Protein AF-A0A8S8XJZ8-F1 (afdb_monomer_lite)

Structure (mmCIF, N/CA/C/O backbone):
data_AF-A0A8S8XJZ8-F1
#
_entry.id   AF-A0A8S8XJZ8-F1
#
loop_
_atom_site.group_PDB
_atom_site.id
_atom_site.type_symbol
_atom_site.label_atom_id
_atom_site.label_alt_id
_atom_site.label_comp_id
_atom_site.label_asym_id
_atom_site.label_entity_id
_atom_site.label_seq_id
_atom_site.pdbx_PDB_ins_code
_atom_site.Cartn_x
_atom_site.Cartn_y
_atom_site.Cartn_z
_atom_site.occupancy
_atom_site.B_iso_or_equiv
_atom_site.auth_seq_id
_atom_site.auth_comp_id
_atom_site.auth_asym_id
_atom_site.auth_atom_id
_atom_site.pdbx_PDB_model_num
ATOM 1 N N . MET A 1 1 ? -12.470 3.342 22.604 1.00 66.31 1 MET A N 1
ATOM 2 C CA . MET A 1 1 ? -13.448 4.407 22.933 1.00 66.31 1 MET A CA 1
ATOM 3 C C . MET A 1 1 ? -13.857 5.109 21.638 1.00 66.31 1 MET A C 1
ATOM 5 O O . MET A 1 1 ? -13.311 4.757 20.594 1.00 66.31 1 MET A O 1
ATOM 9 N N . LEU A 1 2 ? -14.846 6.002 21.678 1.00 72.25 2 LEU A N 1
ATOM 10 C CA . LEU A 1 2 ? -15.182 6.905 20.575 1.00 72.25 2 LEU A CA 1
ATOM 11 C C . LEU A 1 2 ? -15.160 8.344 21.104 1.00 72.25 2 LEU A C 1
ATOM 13 O O . LEU A 1 2 ? -16.009 8.684 21.930 1.00 72.25 2 LEU A O 1
ATOM 17 N N . ALA A 1 3 ? -14.217 9.164 20.640 1.00 71.44 3 ALA A N 1
ATOM 18 C CA . ALA A 1 3 ? -14.027 10.555 21.065 1.00 71.44 3 ALA A CA 1
ATOM 19 C C . ALA A 1 3 ? -14.056 10.740 22.602 1.00 71.44 3 ALA A C 1
ATOM 21 O O . ALA A 1 3 ? -14.800 11.559 23.140 1.00 71.44 3 ALA A O 1
ATOM 22 N N . GLY A 1 4 ? -13.300 9.914 23.330 1.00 68.00 4 GLY A N 1
ATOM 23 C CA . GLY A 1 4 ? -13.210 9.938 24.796 1.00 68.00 4 GLY A CA 1
ATOM 24 C C . GLY A 1 4 ? -14.398 9.312 25.542 1.00 68.00 4 GLY A C 1
ATOM 25 O O . GLY A 1 4 ? -14.385 9.247 26.772 1.00 68.00 4 GLY A O 1
ATOM 26 N N . GLY A 1 5 ? -15.417 8.819 24.829 1.00 68.19 5 GLY A N 1
ATOM 27 C CA . GLY A 1 5 ? -16.584 8.139 25.394 1.00 68.19 5 GLY A CA 1
ATOM 28 C C . GLY A 1 5 ? -16.554 6.615 25.225 1.00 68.19 5 GLY A C 1
ATOM 29 O O . GLY A 1 5 ? -16.047 6.078 24.238 1.00 68.19 5 GLY A O 1
ATOM 30 N N . GLN A 1 6 ? -17.150 5.877 26.167 1.00 72.62 6 GLN A N 1
ATOM 31 C CA . GLN A 1 6 ? -17.436 4.452 25.958 1.00 72.62 6 GLN A CA 1
ATOM 32 C C . GLN A 1 6 ? -18.566 4.265 24.942 1.00 72.62 6 GLN A C 1
ATOM 34 O O . GLN A 1 6 ? -19.593 4.952 25.017 1.00 72.62 6 GLN A O 1
ATOM 39 N N . PHE A 1 7 ? -18.401 3.270 24.064 1.00 76.81 7 PHE A N 1
ATOM 40 C CA . PHE A 1 7 ? -19.428 2.859 23.115 1.00 76.81 7 PHE A CA 1
ATOM 41 C C . PHE A 1 7 ? -20.749 2.578 23.833 1.00 76.81 7 PHE A C 1
ATOM 43 O O . PHE A 1 7 ? -20.804 1.794 24.780 1.00 76.81 7 PHE A O 1
ATOM 50 N N . SER A 1 8 ? -21.827 3.219 23.388 1.00 66.81 8 SER A N 1
ATOM 51 C CA . SER A 1 8 ? -23.133 3.086 24.027 1.00 66.81 8 SER A CA 1
ATOM 52 C C . SER A 1 8 ? -24.243 3.041 22.993 1.00 66.81 8 SER A C 1
ATOM 54 O O . SER A 1 8 ? -24.526 4.029 22.318 1.00 66.81 8 SER A O 1
ATOM 56 N N . LYS A 1 9 ? -24.923 1.890 22.926 1.00 71.31 9 LYS A N 1
ATOM 57 C CA . LYS A 1 9 ? -26.108 1.721 22.077 1.00 71.31 9 LYS A CA 1
ATOM 58 C C . LYS A 1 9 ? -27.251 2.643 22.514 1.00 71.31 9 LYS A C 1
ATOM 60 O O . LYS A 1 9 ? -27.945 3.181 21.664 1.00 71.31 9 LYS A O 1
ATOM 65 N N . SER A 1 10 ? -27.422 2.857 23.824 1.00 66.81 10 SER A N 1
ATOM 66 C CA . SER A 1 10 ? -28.485 3.712 24.371 1.00 66.81 10 SER A CA 1
ATOM 67 C C . SER A 1 10 ? -28.248 5.201 24.123 1.00 66.81 10 SER A C 1
ATOM 69 O O . SER A 1 10 ? -29.211 5.927 23.910 1.00 66.81 10 SER A O 1
ATOM 71 N N . ARG A 1 11 ? -26.985 5.651 24.102 1.00 61.97 11 ARG A N 1
ATOM 72 C CA . ARG A 1 11 ? -26.612 7.037 23.765 1.00 61.97 11 ARG A CA 1
ATOM 73 C C . ARG A 1 11 ? -26.348 7.255 22.270 1.00 61.97 11 ARG A C 1
ATOM 75 O O . ARG A 1 11 ? -25.832 8.302 21.913 1.00 61.97 11 ARG A O 1
ATOM 82 N N . LYS A 1 12 ? -26.617 6.253 21.417 1.00 67.12 12 LYS A N 1
ATOM 83 C CA . LYS A 1 12 ? -26.233 6.241 19.988 1.00 67.12 12 LYS A CA 1
ATOM 84 C C . LYS A 1 12 ? -24.762 6.643 19.750 1.00 67.12 12 LYS A C 1
ATOM 86 O O . LYS A 1 12 ? -24.408 7.154 18.698 1.00 67.12 12 LYS A O 1
ATOM 91 N N . HIS A 1 13 ? -23.891 6.367 20.720 1.00 70.06 13 HIS A N 1
ATOM 92 C CA . HIS A 1 13 ? -22.487 6.774 20.722 1.00 70.06 13 HIS A CA 1
ATOM 93 C C . HIS A 1 13 ? -21.640 5.601 20.235 1.00 70.06 13 HIS A C 1
ATOM 95 O O . HIS A 1 13 ? -21.022 4.900 21.039 1.00 70.06 13 HIS A O 1
ATOM 101 N N . ALA A 1 14 ? -21.707 5.308 18.935 1.00 75.50 14 ALA A N 1
ATOM 102 C CA . ALA A 1 14 ? -20.926 4.251 18.302 1.00 75.50 14 ALA A CA 1
ATOM 103 C C . ALA A 1 14 ? -20.816 4.421 16.787 1.00 75.50 14 ALA A C 1
ATOM 105 O O . ALA A 1 14 ? -21.729 4.937 16.154 1.00 75.50 14 ALA A O 1
ATOM 106 N N . VAL A 1 15 ? -19.726 3.899 16.218 1.00 81.00 15 VAL A N 1
ATOM 107 C CA . VAL A 1 15 ? -19.601 3.697 14.772 1.00 81.00 15 VAL A CA 1
ATOM 108 C C . VAL A 1 15 ? -20.292 2.379 14.434 1.00 81.00 15 VAL A C 1
ATOM 110 O O . VAL A 1 15 ? -19.847 1.305 14.846 1.00 81.00 15 VAL A O 1
ATOM 113 N N . TRP A 1 16 ? -21.421 2.457 13.735 1.00 82.81 16 TRP A N 1
ATOM 114 C CA . TRP A 1 16 ? -22.210 1.285 13.366 1.00 82.81 16 TRP A CA 1
ATOM 115 C C . TRP A 1 16 ? -21.700 0.691 12.061 1.00 82.81 16 TRP A C 1
ATOM 117 O O . TRP A 1 16 ? -21.776 1.330 11.016 1.00 82.81 16 TRP A O 1
ATOM 127 N N . LEU A 1 17 ? -21.229 -0.557 12.116 1.00 86.19 17 LEU A N 1
ATOM 128 C CA . LEU A 1 17 ? -20.592 -1.203 10.971 1.00 86.19 17 LEU A CA 1
ATOM 129 C C . LEU A 1 17 ? -21.468 -1.230 9.699 1.00 86.19 17 LEU A C 1
ATOM 131 O O . LEU A 1 17 ? -20.941 -0.858 8.661 1.00 86.19 17 LEU A O 1
ATOM 135 N N . PRO A 1 18 ? -22.775 -1.577 9.726 1.00 86.75 18 PRO A N 1
ATOM 136 C CA . PRO A 1 18 ? -23.589 -1.558 8.506 1.00 86.75 18 PRO A CA 1
ATOM 137 C C . PRO A 1 18 ? -23.639 -0.177 7.838 1.00 86.75 18 PRO A C 1
ATOM 139 O O . PRO A 1 18 ? -23.358 -0.067 6.653 1.00 86.75 18 PRO A O 1
ATOM 142 N N . SER A 1 19 ? -23.887 0.881 8.619 1.00 85.50 19 SER A N 1
ATOM 143 C CA . SER A 1 19 ? -23.929 2.259 8.109 1.00 85.50 19 SER A CA 1
ATOM 144 C C . SER A 1 19 ? -22.564 2.735 7.604 1.00 85.50 19 SER A C 1
ATOM 146 O O . SER A 1 19 ? -22.487 3.457 6.615 1.00 85.50 19 SER A O 1
ATOM 148 N N . PHE A 1 20 ? -21.478 2.306 8.251 1.00 89.62 20 PHE A N 1
ATOM 149 C CA . PHE A 1 20 ? -20.128 2.597 7.782 1.00 89.62 20 PHE A CA 1
ATOM 150 C C . PHE A 1 20 ? -19.862 1.948 6.416 1.00 89.62 20 PHE A C 1
ATOM 152 O O . PHE A 1 20 ? -19.367 2.611 5.510 1.00 89.62 20 PHE A O 1
ATOM 159 N N . LEU A 1 21 ? -20.205 0.666 6.255 1.00 90.62 21 LEU A N 1
ATOM 160 C CA . LEU A 1 21 ? -19.943 -0.102 5.031 1.00 90.62 21 LEU A CA 1
ATOM 161 C C . LEU A 1 21 ? -20.821 0.319 3.843 1.00 90.62 21 LEU A C 1
ATOM 163 O O . LEU A 1 21 ? -20.479 0.020 2.704 1.00 90.62 21 LEU A O 1
ATOM 167 N N . GLU A 1 22 ? -21.932 1.017 4.088 1.00 89.12 22 GLU A N 1
ATOM 168 C CA . GLU A 1 22 ? -22.731 1.659 3.035 1.00 89.12 22 GLU A CA 1
ATOM 169 C C . GLU A 1 22 ? -22.042 2.900 2.442 1.00 89.12 22 GLU A C 1
ATOM 171 O O . GLU A 1 22 ? -22.362 3.298 1.323 1.00 89.12 22 GLU A O 1
ATOM 176 N N . ARG A 1 23 ? -21.105 3.512 3.179 1.00 87.50 23 ARG A N 1
ATOM 177 C CA . ARG A 1 23 ? -20.493 4.811 2.845 1.00 87.50 23 ARG A CA 1
ATOM 178 C C . ARG A 1 23 ? -19.012 4.720 2.500 1.00 87.50 23 ARG A C 1
ATOM 180 O O . ARG A 1 23 ? -18.537 5.463 1.648 1.00 87.50 23 ARG A O 1
ATOM 187 N N . PHE A 1 24 ? -18.275 3.826 3.153 1.00 91.25 24 PHE A N 1
ATOM 188 C CA . PHE A 1 24 ? -16.823 3.743 3.040 1.00 91.25 24 PHE A CA 1
ATOM 189 C C . PHE A 1 24 ? -16.362 2.346 2.647 1.00 91.25 24 PHE A C 1
ATOM 191 O O . PHE A 1 24 ? -16.973 1.336 3.002 1.00 91.25 24 PHE A O 1
ATOM 198 N N . ASP A 1 25 ? -15.216 2.293 1.968 1.00 92.88 25 ASP A N 1
ATOM 199 C CA . ASP A 1 25 ? -14.556 1.031 1.652 1.00 92.88 25 ASP A CA 1
ATOM 200 C C . ASP A 1 25 ? -14.203 0.280 2.961 1.00 92.88 25 ASP A C 1
ATOM 202 O O . ASP A 1 25 ? -13.578 0.878 3.850 1.00 92.88 25 ASP A O 1
ATOM 206 N N . PRO A 1 26 ? -14.566 -1.014 3.098 1.00 95.56 26 PRO A N 1
ATOM 207 C CA . PRO A 1 26 ? -14.278 -1.813 4.288 1.00 95.56 26 PRO A CA 1
ATOM 208 C C . PRO A 1 26 ? -12.805 -1.782 4.718 1.00 95.56 26 PRO A C 1
ATOM 210 O O . PRO A 1 26 ? -12.509 -1.800 5.917 1.00 95.56 26 PRO A O 1
ATOM 213 N N . ASP A 1 27 ? -11.876 -1.712 3.764 1.00 97.00 27 ASP A N 1
ATOM 214 C CA . ASP A 1 27 ? -10.443 -1.725 4.045 1.00 97.00 27 ASP A CA 1
ATOM 215 C C . ASP A 1 27 ? -9.967 -0.456 4.746 1.00 97.00 27 ASP A C 1
ATOM 217 O O . ASP A 1 27 ? -9.003 -0.514 5.507 1.00 97.00 27 ASP A O 1
ATOM 221 N N . THR A 1 28 ? -10.664 0.673 4.581 1.00 96.12 28 THR A N 1
ATOM 222 C CA . THR A 1 28 ? -10.329 1.896 5.326 1.00 96.12 28 THR A CA 1
ATOM 223 C C . THR A 1 28 ? -10.522 1.688 6.828 1.00 96.12 28 THR A C 1
ATOM 225 O O . THR A 1 28 ? -9.645 2.022 7.627 1.00 96.12 28 THR A O 1
ATOM 228 N N . LEU A 1 29 ? -11.617 1.038 7.230 1.00 95.12 29 LEU A N 1
ATOM 229 C CA . LEU A 1 29 ? -11.853 0.701 8.631 1.00 95.12 29 LEU A CA 1
ATOM 230 C C . LEU A 1 29 ? -10.886 -0.372 9.122 1.00 95.12 29 LEU A C 1
ATOM 232 O O . LEU A 1 29 ? -10.327 -0.235 10.209 1.00 95.12 29 LEU A O 1
ATOM 236 N N . ARG A 1 30 ? -10.658 -1.426 8.327 1.00 96.31 30 ARG A N 1
ATOM 237 C CA . ARG A 1 30 ? -9.710 -2.491 8.687 1.00 96.31 30 ARG A CA 1
ATOM 238 C C . ARG A 1 30 ? -8.309 -1.936 8.913 1.00 96.31 30 ARG A C 1
ATOM 240 O O . ARG A 1 30 ? -7.687 -2.278 9.920 1.00 96.31 30 ARG A O 1
ATOM 247 N N . TYR A 1 31 ? -7.844 -1.051 8.032 1.00 96.94 31 TYR A N 1
ATOM 248 C CA . TYR A 1 31 ? -6.569 -0.360 8.183 1.00 96.94 31 TYR A CA 1
ATOM 249 C C . TYR A 1 31 ? -6.519 0.429 9.486 1.00 96.94 31 TYR A C 1
ATOM 251 O O . TYR A 1 31 ? -5.630 0.210 10.307 1.00 96.94 31 TYR A O 1
ATOM 259 N N . TYR A 1 32 ? -7.502 1.309 9.697 1.00 95.75 32 TYR A N 1
ATOM 260 C CA . TYR A 1 32 ? -7.526 2.198 10.850 1.00 95.75 32 TYR A CA 1
ATOM 261 C C . TYR A 1 32 ? -7.544 1.431 12.175 1.00 95.75 32 TYR A C 1
ATOM 263 O O . TYR A 1 32 ? -6.774 1.729 13.086 1.00 95.75 32 TYR A O 1
ATOM 271 N N . LEU A 1 33 ? -8.378 0.395 12.274 1.00 94.12 33 LEU A N 1
ATOM 272 C CA . LEU A 1 33 ? -8.451 -0.436 13.474 1.00 94.12 33 LEU A CA 1
ATOM 273 C C . LEU A 1 33 ? -7.175 -1.256 13.691 1.00 94.12 33 LEU A C 1
ATOM 275 O O . LEU A 1 33 ? -6.784 -1.465 14.835 1.00 94.12 33 LEU A O 1
ATOM 279 N N . SER A 1 34 ? -6.506 -1.692 12.622 1.00 95.00 34 SER A N 1
ATOM 280 C CA . SER A 1 34 ? -5.262 -2.466 12.722 1.00 95.00 34 SER A CA 1
ATOM 281 C C . SER A 1 34 ? -4.071 -1.592 13.122 1.00 95.00 34 SER A C 1
ATOM 283 O O . SER A 1 34 ? -3.286 -1.965 13.993 1.00 95.00 34 SER A O 1
ATOM 285 N N . ILE A 1 35 ? -3.946 -0.391 12.547 1.00 93.50 35 ILE A N 1
ATOM 286 C CA . ILE A 1 35 ? -2.850 0.538 12.865 1.00 93.50 35 ILE A CA 1
ATOM 287 C C . ILE A 1 35 ? -3.014 1.177 14.255 1.00 93.50 35 ILE A C 1
ATOM 289 O O . ILE A 1 35 ? -2.027 1.543 14.905 1.00 93.50 35 ILE A O 1
ATOM 293 N N . ASN A 1 36 ? -4.254 1.249 14.746 1.00 91.62 36 ASN A N 1
ATOM 294 C CA . ASN A 1 36 ? -4.621 1.704 16.086 1.00 91.62 36 ASN A CA 1
ATOM 295 C C . ASN A 1 36 ? -5.113 0.557 16.985 1.00 91.62 36 ASN A C 1
ATOM 297 O O . ASN A 1 36 ? -5.914 0.782 17.894 1.00 91.62 36 ASN A O 1
ATOM 301 N N . MET A 1 37 ? -4.634 -0.669 16.760 1.00 89.94 37 MET A N 1
ATOM 302 C CA . MET A 1 37 ? -5.044 -1.820 17.563 1.00 89.94 37 MET A CA 1
ATOM 303 C C . MET A 1 37 ? -4.640 -1.627 19.041 1.00 89.94 37 MET A C 1
ATOM 305 O O . MET A 1 37 ? -3.496 -1.233 19.308 1.00 89.94 37 MET A O 1
ATOM 309 N N . PRO A 1 38 ? -5.543 -1.885 20.009 1.00 87.50 38 PRO A N 1
ATOM 310 C CA . PRO A 1 38 ? -5.264 -1.726 21.436 1.00 87.50 38 PRO A CA 1
ATOM 311 C C . PRO A 1 38 ? -4.439 -2.908 21.978 1.00 87.50 38 PRO A C 1
ATOM 313 O O . PRO A 1 38 ? -4.927 -3.719 22.757 1.00 87.50 38 PRO A O 1
ATOM 316 N N . GLU A 1 39 ? -3.186 -3.041 21.529 1.00 87.75 39 GLU A N 1
ATOM 317 C CA . GLU A 1 39 ? -2.295 -4.146 21.933 1.00 87.75 39 GLU A CA 1
ATOM 318 C C . GLU A 1 39 ? -1.776 -3.982 23.374 1.00 87.75 39 GLU A C 1
ATOM 320 O O . GLU A 1 39 ? -1.699 -4.951 24.124 1.00 87.75 39 GLU A O 1
ATOM 325 N N . ALA A 1 40 ? -1.422 -2.753 23.771 1.00 82.62 40 ALA A N 1
ATOM 326 C CA . ALA A 1 40 ? -0.826 -2.459 25.083 1.00 82.62 40 ALA A CA 1
ATOM 327 C C . ALA A 1 40 ? -1.639 -1.470 25.933 1.00 82.62 40 ALA A C 1
ATOM 329 O O . ALA A 1 40 ? -1.500 -1.440 27.153 1.00 82.62 40 ALA A O 1
ATOM 330 N N . HIS A 1 41 ? -2.450 -0.630 25.294 1.00 82.50 41 HIS A N 1
ATOM 331 C CA . HIS A 1 41 ? -3.284 0.379 25.939 1.00 82.50 41 HIS A CA 1
ATOM 332 C C . HIS A 1 41 ? -4.563 0.582 25.132 1.00 82.50 41 HIS A C 1
ATOM 334 O O . HIS A 1 41 ? -4.596 0.307 23.931 1.00 82.50 41 HIS A O 1
ATOM 340 N N . ASP A 1 42 ? -5.594 1.096 25.796 1.00 84.75 42 ASP A N 1
ATOM 341 C CA . ASP A 1 42 ? -6.864 1.419 25.158 1.00 84.75 42 ASP A CA 1
ATOM 342 C C . ASP A 1 42 ? -6.682 2.484 24.074 1.00 84.75 42 ASP A C 1
ATOM 344 O O . ASP A 1 42 ? -5.995 3.489 24.270 1.00 84.75 42 ASP A O 1
ATOM 348 N N . THR A 1 43 ? -7.340 2.279 22.935 1.00 85.56 43 THR A N 1
ATOM 349 C CA . THR A 1 43 ? -7.328 3.215 21.810 1.00 85.5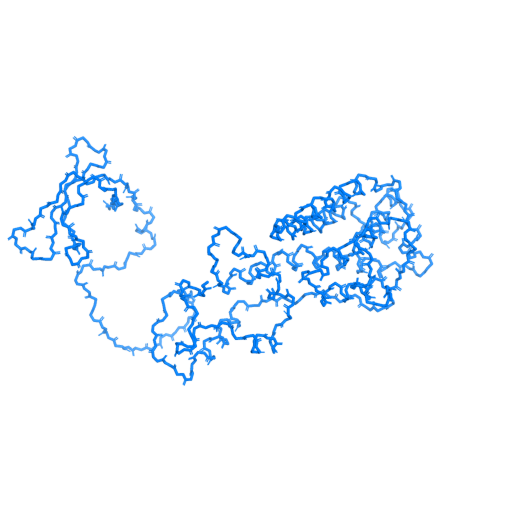6 43 THR A CA 1
ATOM 350 C C . THR A 1 43 ? -8.694 3.874 21.633 1.00 85.56 43 THR A C 1
ATOM 352 O O . THR A 1 43 ? -9.751 3.317 21.968 1.00 85.56 43 THR A O 1
ATOM 355 N N . ASP A 1 44 ? -8.675 5.114 21.152 1.00 84.69 44 ASP A N 1
ATOM 356 C CA . ASP A 1 44 ? -9.863 5.934 20.939 1.00 84.69 44 ASP A CA 1
ATOM 357 C C . ASP A 1 44 ? -10.051 6.213 19.451 1.00 84.69 44 ASP A C 1
ATOM 359 O O . ASP A 1 44 ? -9.172 6.778 18.802 1.00 84.69 44 ASP A O 1
ATOM 363 N N . PHE A 1 45 ? -11.197 5.805 18.911 1.00 89.19 45 PHE A N 1
ATOM 364 C CA . PHE A 1 45 ? -11.567 6.143 17.546 1.00 89.19 45 PHE A CA 1
ATOM 365 C C . PHE A 1 45 ? -11.960 7.617 17.500 1.00 89.19 45 PHE A C 1
ATOM 367 O O . PHE A 1 45 ? -12.798 8.063 18.288 1.00 89.19 45 PHE A O 1
ATOM 374 N N . ASN A 1 46 ? -11.422 8.358 16.536 1.00 88.25 46 ASN A N 1
ATOM 375 C CA . ASN A 1 46 ? -11.901 9.694 16.215 1.00 88.25 46 ASN A CA 1
ATOM 376 C C . ASN A 1 46 ? -11.810 9.953 14.704 1.00 88.25 46 ASN A C 1
ATOM 378 O O . ASN A 1 46 ? -10.865 9.527 14.042 1.00 88.25 46 ASN A O 1
ATOM 382 N N . TRP A 1 47 ? -12.812 10.648 14.160 1.00 91.62 47 TRP A N 1
ATOM 383 C CA . TRP A 1 47 ? -12.923 10.913 12.724 1.00 91.62 47 TRP A CA 1
ATOM 384 C C . TRP A 1 47 ? -11.753 11.717 12.132 1.00 91.62 47 TRP A C 1
ATOM 386 O O . TRP A 1 47 ? -11.307 11.352 11.045 1.00 91.62 47 TRP A O 1
ATOM 396 N N . PRO A 1 48 ? -11.205 12.753 12.803 1.00 92.88 48 PRO A N 1
ATOM 397 C CA . PRO A 1 48 ? -10.036 13.464 12.289 1.00 92.88 48 PRO A CA 1
ATOM 398 C C . PRO A 1 48 ? -8.812 12.558 12.099 1.00 92.88 48 PRO A C 1
ATOM 400 O O . PRO A 1 48 ? -8.209 12.578 11.030 1.00 92.88 48 PRO A O 1
ATOM 403 N N . ASP A 1 49 ? -8.476 11.725 13.091 1.00 93.19 49 ASP A N 1
ATOM 404 C CA . ASP A 1 49 ? -7.372 10.762 12.985 1.00 93.19 49 ASP A CA 1
ATOM 405 C C . ASP A 1 49 ? -7.671 9.684 11.938 1.00 93.19 49 ASP A C 1
ATOM 407 O O . ASP A 1 49 ? -6.788 9.325 11.167 1.00 93.19 49 ASP A O 1
ATOM 411 N N . PHE A 1 50 ? -8.919 9.210 11.841 1.00 94.38 50 PHE A N 1
ATOM 412 C CA . PHE A 1 50 ? -9.330 8.302 10.767 1.00 94.38 50 PHE A CA 1
ATOM 413 C C . PHE A 1 50 ? -9.031 8.893 9.386 1.00 94.38 50 PHE A C 1
ATOM 415 O O . PHE A 1 50 ? -8.298 8.288 8.605 1.00 94.38 50 PHE A O 1
ATOM 422 N N . VAL A 1 51 ? -9.526 10.099 9.101 1.00 94.81 51 VAL A N 1
ATOM 423 C CA . VAL A 1 51 ? -9.308 10.768 7.812 1.00 94.81 51 VAL A CA 1
ATOM 424 C C . VAL A 1 51 ? -7.823 11.008 7.551 1.00 94.81 51 VAL A C 1
ATOM 426 O O . VAL A 1 51 ? -7.355 10.737 6.445 1.00 94.81 51 VAL A O 1
ATOM 429 N N . GLU A 1 52 ? -7.071 11.465 8.555 1.00 94.62 52 GLU A N 1
ATOM 430 C CA . GLU A 1 52 ? -5.630 11.703 8.434 1.00 94.62 52 GLU A CA 1
ATOM 431 C C . GLU A 1 52 ? -4.874 10.415 8.091 1.00 94.62 52 GLU A C 1
ATOM 433 O O . GLU A 1 52 ? -4.090 10.388 7.143 1.00 94.62 52 GLU A O 1
ATOM 438 N N . LYS A 1 53 ? -5.148 9.312 8.795 1.00 94.25 53 LYS A N 1
ATOM 439 C CA . LYS A 1 53 ? -4.494 8.022 8.541 1.00 94.25 53 LYS A CA 1
ATOM 440 C C . LYS A 1 53 ? -4.773 7.495 7.143 1.00 94.25 53 LYS A C 1
ATOM 442 O O . LYS A 1 53 ? -3.843 7.075 6.454 1.00 94.25 53 LYS A O 1
ATOM 447 N N . ILE A 1 54 ? -6.023 7.540 6.695 1.00 96.12 54 ILE A N 1
ATOM 448 C CA . ILE A 1 54 ? -6.377 7.062 5.356 1.00 96.12 54 ILE A CA 1
ATOM 449 C C . ILE A 1 54 ? -5.769 7.965 4.279 1.00 96.12 54 ILE A C 1
ATOM 451 O O . ILE A 1 54 ? -5.111 7.471 3.363 1.00 96.12 54 ILE A O 1
ATOM 455 N N . ASN A 1 55 ? -5.915 9.284 4.399 1.00 94.81 55 ASN A N 1
ATOM 456 C CA . ASN A 1 55 ? -5.437 10.209 3.375 1.00 94.81 55 ASN A CA 1
ATOM 457 C C . ASN A 1 55 ? -3.902 10.263 3.290 1.00 94.81 55 ASN A C 1
ATOM 459 O O . ASN A 1 55 ? -3.354 10.314 2.187 1.00 94.81 55 ASN A O 1
ATOM 463 N N . SER A 1 56 ? -3.199 10.233 4.420 1.00 92.25 56 SER A N 1
ATOM 464 C CA . SER A 1 56 ? -1.740 10.377 4.443 1.00 92.25 56 SER A CA 1
ATOM 465 C C . SER A 1 56 ? -1.011 9.044 4.252 1.00 92.25 56 SER A C 1
ATOM 467 O O . SER A 1 56 ? -0.016 8.990 3.528 1.00 92.25 56 SER A O 1
ATOM 469 N N . GLU A 1 57 ? -1.494 7.948 4.843 1.00 93.69 57 GLU A N 1
ATOM 470 C CA . GLU A 1 57 ? -0.789 6.659 4.792 1.00 93.69 57 GLU A CA 1
ATOM 471 C C . GLU A 1 57 ? -1.291 5.773 3.638 1.00 93.69 57 GLU A C 1
ATOM 473 O O . GLU A 1 57 ? -0.489 5.335 2.808 1.00 93.69 57 GLU A O 1
ATOM 478 N N . LEU A 1 58 ? -2.606 5.547 3.514 1.00 94.06 58 LEU A N 1
ATOM 479 C CA . LEU A 1 58 ? -3.133 4.721 2.419 1.00 94.06 58 LEU A CA 1
ATOM 480 C C . LEU A 1 58 ? -3.099 5.446 1.078 1.00 94.06 58 LEU A C 1
ATOM 482 O O . LEU A 1 58 ? -2.630 4.874 0.102 1.00 94.06 58 LEU A O 1
ATOM 486 N N . ILE A 1 59 ? -3.567 6.690 1.000 1.00 92.19 59 ILE A N 1
ATOM 487 C CA . ILE A 1 59 ? -3.685 7.390 -0.286 1.00 92.19 59 ILE A CA 1
ATOM 488 C C . ILE A 1 59 ? -2.342 7.980 -0.710 1.00 92.19 59 ILE A C 1
ATOM 490 O O . ILE A 1 59 ? -1.829 7.636 -1.776 1.00 92.19 59 ILE A O 1
ATOM 494 N N . ALA A 1 60 ? -1.756 8.860 0.107 1.00 91.00 60 ALA A N 1
ATOM 495 C CA . ALA A 1 60 ? -0.578 9.624 -0.299 1.00 91.00 60 ALA A CA 1
ATOM 496 C C . ALA A 1 60 ? 0.717 8.794 -0.356 1.00 91.00 60 ALA A C 1
ATOM 498 O O . ALA A 1 60 ? 1.606 9.129 -1.143 1.00 91.00 60 ALA A O 1
ATOM 499 N N . ALA A 1 61 ? 0.829 7.708 0.419 1.00 93.00 61 ALA A 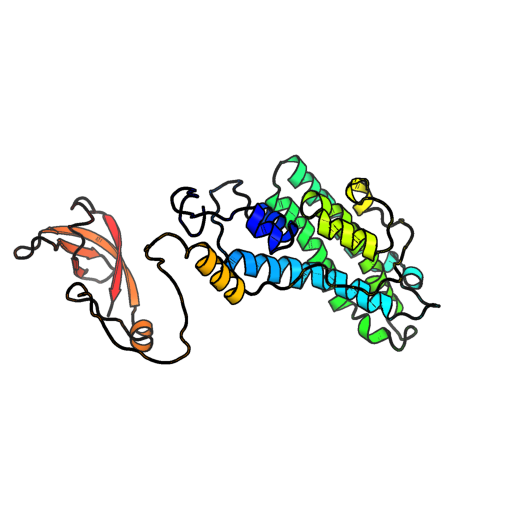N 1
ATOM 500 C CA . ALA A 1 61 ? 1.980 6.809 0.354 1.00 93.00 61 ALA A CA 1
ATOM 501 C C . ALA A 1 61 ? 1.692 5.558 -0.491 1.00 93.00 61 ALA A C 1
ATOM 503 O O . ALA A 1 61 ? 2.251 5.427 -1.584 1.00 93.00 61 ALA A O 1
ATOM 504 N N . TYR A 1 62 ? 0.829 4.652 -0.021 1.00 96.38 62 TYR A N 1
ATOM 505 C CA . TYR A 1 62 ? 0.624 3.353 -0.676 1.00 96.38 62 TYR A CA 1
ATOM 506 C C . TYR A 1 62 ? -0.061 3.457 -2.046 1.00 96.38 62 TYR A C 1
ATOM 508 O O . TYR A 1 62 ? 0.508 3.046 -3.060 1.00 96.38 62 TYR A O 1
ATOM 516 N N . GLY A 1 63 ? -1.243 4.062 -2.095 1.00 96.12 63 GLY A N 1
ATOM 517 C CA . GLY A 1 63 ? -2.033 4.243 -3.306 1.00 96.12 63 GLY A CA 1
ATOM 518 C C . GLY A 1 63 ? -1.297 5.072 -4.354 1.00 96.12 63 GLY A C 1
ATOM 519 O O . GLY A 1 63 ? -1.270 4.692 -5.520 1.00 96.12 63 GLY A O 1
ATOM 520 N N . ASN A 1 64 ? -0.633 6.157 -3.947 1.00 95.06 64 ASN A N 1
ATOM 521 C CA . ASN A 1 64 ? 0.164 6.990 -4.848 1.00 95.06 64 ASN A CA 1
ATOM 522 C C . ASN A 1 64 ? 1.320 6.217 -5.500 1.00 95.06 64 ASN A C 1
ATOM 524 O O . ASN A 1 64 ? 1.545 6.365 -6.700 1.00 95.06 64 ASN A O 1
ATOM 528 N N . PHE A 1 65 ? 2.040 5.381 -4.743 1.00 97.81 65 PHE A N 1
ATOM 529 C CA . PHE A 1 65 ? 3.112 4.558 -5.308 1.00 97.81 65 PHE A CA 1
ATOM 530 C C . PHE A 1 65 ? 2.577 3.625 -6.396 1.00 97.81 65 PHE A C 1
ATOM 532 O O . PHE A 1 65 ? 3.035 3.685 -7.539 1.00 97.81 65 PHE A O 1
ATOM 539 N N . VAL A 1 66 ? 1.571 2.816 -6.054 1.00 97.75 66 VAL A N 1
ATOM 540 C CA . VAL A 1 66 ? 0.952 1.859 -6.979 1.00 97.75 66 VAL A CA 1
ATOM 541 C C . VAL A 1 66 ? 0.419 2.573 -8.217 1.00 97.75 66 VAL A C 1
ATOM 543 O O . VAL A 1 66 ? 0.708 2.181 -9.346 1.00 97.75 66 VAL A O 1
ATOM 546 N N . HIS A 1 67 ? -0.319 3.663 -8.016 1.00 96.38 67 HIS A N 1
ATOM 547 C CA . HIS A 1 67 ? -0.906 4.418 -9.110 1.00 96.38 67 HIS A CA 1
ATOM 548 C C . HIS A 1 67 ? 0.170 4.988 -10.045 1.00 96.38 67 HIS A C 1
ATOM 550 O O . HIS A 1 67 ? 0.005 4.947 -11.262 1.00 96.38 67 HIS A O 1
ATOM 556 N N . ARG A 1 68 ? 1.312 5.460 -9.523 1.00 96.94 68 ARG A N 1
ATOM 557 C CA . ARG A 1 68 ? 2.446 5.905 -10.356 1.00 96.94 68 ARG A CA 1
ATOM 558 C C . ARG A 1 68 ? 3.039 4.766 -11.176 1.00 96.94 68 ARG A C 1
ATOM 560 O O . ARG A 1 68 ? 3.307 4.978 -12.353 1.00 96.94 68 ARG A O 1
ATOM 567 N N . VAL A 1 69 ? 3.231 3.583 -10.592 1.00 97.81 69 VAL A N 1
ATOM 568 C CA . VAL A 1 69 ? 3.732 2.409 -11.329 1.00 97.81 69 VAL A CA 1
ATOM 569 C C . VAL A 1 69 ? 2.795 2.073 -12.486 1.00 97.81 69 VAL A C 1
ATOM 571 O O . VAL A 1 69 ? 3.239 2.008 -13.631 1.00 97.81 69 VAL A O 1
ATOM 574 N N . LEU A 1 70 ? 1.499 1.926 -12.200 1.00 97.31 70 LEU A N 1
ATOM 575 C CA . LEU A 1 70 ? 0.511 1.523 -13.197 1.00 97.31 70 LEU A CA 1
ATOM 576 C C . LEU A 1 70 ? 0.336 2.586 -14.292 1.00 97.31 70 LEU A C 1
ATOM 578 O O . LEU A 1 70 ? 0.375 2.269 -15.476 1.00 97.31 70 LEU A O 1
ATOM 582 N N . THR A 1 71 ? 0.215 3.864 -13.923 1.00 96.81 71 THR A N 1
ATOM 583 C CA . THR A 1 71 ? 0.024 4.953 -14.900 1.00 96.81 71 THR A CA 1
ATOM 584 C C . THR A 1 71 ? 1.254 5.228 -15.755 1.00 96.81 71 THR A C 1
ATOM 586 O O . THR A 1 71 ? 1.108 5.563 -16.927 1.00 96.81 71 THR A O 1
ATOM 589 N N . LEU A 1 72 ? 2.468 5.114 -15.208 1.00 96.69 72 LEU A N 1
ATOM 590 C CA . LEU A 1 72 ? 3.688 5.251 -16.004 1.00 96.69 72 LEU A CA 1
ATOM 591 C C . LEU A 1 72 ? 3.897 4.024 -16.898 1.00 96.69 72 LEU A C 1
ATOM 593 O O . LEU A 1 72 ? 4.285 4.196 -18.050 1.00 96.69 72 LEU A O 1
ATOM 597 N N . GLY A 1 73 ? 3.592 2.821 -16.404 1.00 95.81 73 GLY A N 1
ATOM 598 C CA . GLY A 1 73 ? 3.622 1.591 -17.195 1.00 95.81 73 GLY A CA 1
ATOM 599 C C . GLY A 1 73 ? 2.651 1.619 -18.374 1.00 95.81 73 GLY A C 1
ATOM 600 O O . GLY A 1 73 ? 3.050 1.306 -19.489 1.00 95.81 73 GLY A O 1
ATOM 601 N N . ALA A 1 74 ? 1.422 2.096 -18.160 1.00 95.12 74 ALA A N 1
ATOM 602 C CA . ALA A 1 74 ? 0.395 2.216 -19.200 1.00 95.12 74 ALA A CA 1
ATOM 603 C C . ALA A 1 74 ? 0.732 3.244 -20.297 1.00 95.12 74 ALA A C 1
ATOM 605 O O . ALA A 1 74 ? 0.127 3.234 -21.362 1.00 95.12 74 ALA A O 1
ATOM 606 N N . ARG A 1 75 ? 1.681 4.158 -20.048 1.00 95.00 75 ARG A N 1
ATOM 607 C CA . ARG A 1 75 ? 2.142 5.150 -21.038 1.00 95.00 75 ARG A CA 1
ATOM 608 C C . ARG A 1 75 ? 3.235 4.618 -21.960 1.00 95.00 75 ARG A C 1
ATOM 610 O O . ARG A 1 75 ? 3.636 5.336 -22.875 1.00 95.00 75 ARG A O 1
ATOM 617 N N . LEU A 1 76 ? 3.763 3.427 -21.689 1.00 94.88 76 LEU A N 1
ATOM 618 C CA . LEU A 1 76 ? 4.771 2.812 -22.539 1.00 94.88 76 LEU A CA 1
ATOM 619 C C . LEU A 1 76 ? 4.147 2.299 -23.839 1.00 94.88 76 LEU A C 1
ATOM 621 O O . LEU A 1 76 ? 2.993 1.873 -23.833 1.00 94.88 76 LEU A O 1
ATOM 625 N N . PRO A 1 77 ? 4.890 2.338 -24.955 1.00 92.69 77 PRO A N 1
ATOM 626 C CA . PRO A 1 77 ? 4.389 1.829 -26.220 1.00 92.69 77 PRO A CA 1
ATOM 627 C C . PRO A 1 77 ? 4.292 0.296 -26.188 1.00 92.69 77 PRO A C 1
ATOM 629 O O . PRO A 1 77 ? 5.026 -0.375 -25.458 1.00 92.69 77 PRO A O 1
ATOM 632 N N . ASP A 1 78 ? 3.398 -0.263 -27.005 1.00 87.44 78 ASP A N 1
ATOM 633 C CA . ASP A 1 78 ? 3.101 -1.703 -27.022 1.00 87.44 78 ASP A CA 1
ATOM 634 C C . ASP A 1 78 ? 4.316 -2.590 -27.324 1.00 87.44 78 ASP A C 1
ATOM 636 O O . ASP A 1 78 ? 4.396 -3.715 -26.832 1.00 87.44 78 ASP A O 1
ATOM 640 N N . ASP A 1 79 ? 5.273 -2.088 -28.104 1.00 89.06 79 ASP A N 1
ATOM 641 C CA . ASP A 1 79 ? 6.510 -2.784 -28.461 1.00 89.06 79 ASP A CA 1
ATOM 642 C C . ASP A 1 79 ? 7.595 -2.697 -27.372 1.00 89.06 79 ASP A C 1
ATOM 644 O O . ASP A 1 79 ? 8.572 -3.444 -27.423 1.00 89.06 79 ASP A O 1
ATOM 648 N N . ARG A 1 80 ? 7.424 -1.823 -26.367 1.00 90.19 80 ARG A N 1
ATOM 649 C CA . ARG A 1 80 ? 8.339 -1.652 -25.226 1.00 90.19 80 ARG A CA 1
ATOM 650 C C . ARG A 1 80 ? 7.593 -1.549 -23.898 1.00 90.19 80 ARG A C 1
ATOM 652 O O . ARG A 1 80 ? 7.755 -0.592 -23.143 1.00 90.19 80 ARG A O 1
ATOM 659 N N . ARG A 1 81 ? 6.800 -2.576 -23.585 1.00 92.50 81 ARG A N 1
ATOM 660 C CA . ARG A 1 81 ? 6.107 -2.726 -22.288 1.00 92.50 81 ARG A CA 1
ATOM 661 C C . ARG A 1 81 ? 7.091 -2.851 -21.121 1.00 92.50 81 ARG A C 1
ATOM 663 O O . ARG A 1 81 ? 8.265 -3.156 -21.334 1.00 92.50 81 ARG A O 1
ATOM 670 N N . LEU A 1 82 ? 6.606 -2.687 -19.882 1.00 93.38 82 LEU A N 1
ATOM 671 C CA . LEU A 1 82 ? 7.423 -2.732 -18.653 1.00 93.38 82 LEU A CA 1
ATOM 672 C C . LEU A 1 82 ? 8.372 -3.935 -18.572 1.00 93.38 82 LEU A C 1
ATOM 674 O O . LEU A 1 82 ? 9.521 -3.771 -18.172 1.00 93.38 82 LEU A O 1
ATOM 678 N N . SER A 1 83 ? 7.921 -5.119 -18.994 1.00 94.19 83 SER A N 1
ATOM 679 C CA . SER A 1 83 ? 8.724 -6.348 -18.992 1.00 94.19 83 SER A CA 1
ATOM 680 C C . SER A 1 83 ? 10.012 -6.242 -19.816 1.00 94.19 83 SER A C 1
ATOM 682 O O . SER A 1 83 ? 10.982 -6.926 -19.520 1.00 94.19 83 SER A O 1
ATOM 684 N N . THR A 1 84 ? 10.049 -5.369 -20.826 1.00 95.19 84 THR A N 1
ATOM 685 C CA . THR A 1 84 ? 11.238 -5.106 -21.660 1.00 95.19 84 THR A CA 1
ATOM 686 C C . THR A 1 84 ? 12.378 -4.493 -20.850 1.00 95.19 84 THR A C 1
ATOM 688 O O . THR A 1 84 ? 13.547 -4.673 -21.177 1.00 95.19 84 THR A O 1
ATOM 691 N N . PHE A 1 85 ? 12.037 -3.768 -19.785 1.00 95.88 85 PHE A N 1
ATOM 692 C CA . PHE A 1 85 ? 12.987 -3.096 -18.906 1.00 95.88 85 PHE A CA 1
ATOM 693 C C . PHE A 1 85 ? 13.279 -3.898 -17.635 1.00 95.88 85 PHE A C 1
ATOM 695 O O . PHE A 1 85 ? 14.006 -3.415 -16.770 1.00 95.88 85 PHE A O 1
ATOM 702 N N . ASP A 1 86 ? 12.724 -5.104 -17.496 1.00 95.19 86 ASP A N 1
ATOM 703 C CA . ASP A 1 86 ? 12.918 -5.927 -16.308 1.00 95.19 86 ASP A CA 1
ATOM 704 C C . ASP A 1 86 ? 14.379 -6.374 -16.191 1.00 95.19 86 ASP A C 1
ATOM 706 O O . ASP A 1 86 ? 14.862 -7.247 -16.912 1.00 95.19 86 ASP A O 1
ATOM 710 N N . ASN A 1 87 ? 15.102 -5.735 -15.274 1.00 96.00 87 ASN A N 1
ATOM 711 C CA . ASN A 1 87 ? 16.494 -6.036 -14.997 1.00 96.00 87 ASN A CA 1
ATOM 712 C C . ASN A 1 87 ? 16.773 -5.915 -13.495 1.00 96.00 87 ASN A C 1
ATOM 714 O O . ASN A 1 87 ? 17.119 -4.851 -12.972 1.00 96.00 87 ASN A O 1
ATOM 718 N N . LEU A 1 88 ? 16.670 -7.053 -12.809 1.00 95.94 88 LEU A N 1
ATOM 719 C CA . LEU A 1 88 ? 16.866 -7.164 -11.363 1.00 95.94 88 LEU A CA 1
ATOM 720 C C . LEU A 1 88 ? 18.279 -6.783 -10.903 1.00 95.94 88 LEU A C 1
ATOM 722 O O . LEU A 1 88 ? 18.463 -6.406 -9.750 1.00 95.94 88 LEU A O 1
ATOM 726 N N . SER A 1 89 ? 19.287 -6.815 -11.786 1.00 97.12 89 SER A N 1
ATOM 727 C CA . SER A 1 89 ? 20.656 -6.435 -11.407 1.00 97.12 89 SER A CA 1
ATOM 728 C C . SER A 1 89 ? 20.766 -4.974 -10.959 1.00 97.12 89 SER A C 1
ATOM 730 O O . SER A 1 89 ? 21.634 -4.659 -10.146 1.00 97.12 89 SER A O 1
ATOM 732 N N . HIS A 1 90 ? 19.860 -4.109 -11.426 1.00 97.00 90 HIS A N 1
ATOM 733 C CA . HIS A 1 90 ? 19.772 -2.716 -10.996 1.00 97.00 90 HIS A CA 1
ATOM 734 C C . HIS A 1 90 ? 18.982 -2.526 -9.700 1.00 97.00 90 HIS A C 1
ATOM 736 O O . HIS A 1 90 ? 19.002 -1.422 -9.167 1.00 97.00 90 HIS A O 1
ATOM 742 N N . CYS A 1 91 ? 18.299 -3.557 -9.194 1.00 97.69 91 CYS A N 1
ATOM 743 C CA . CYS A 1 91 ? 17.346 -3.453 -8.084 1.00 97.69 91 CYS A CA 1
ATOM 744 C C . CYS A 1 91 ? 17.717 -4.314 -6.866 1.00 97.69 91 CYS A C 1
ATOM 746 O O . CYS A 1 91 ? 16.862 -4.583 -6.027 1.00 97.69 91 CYS A O 1
ATOM 748 N N . LYS A 1 92 ? 18.980 -4.751 -6.766 1.00 97.75 92 LYS A N 1
ATOM 749 C CA . LYS A 1 92 ? 19.455 -5.622 -5.678 1.00 97.75 92 LYS A CA 1
ATOM 750 C C . LYS A 1 92 ? 19.225 -5.009 -4.297 1.00 97.75 92 LYS A C 1
ATOM 752 O O . LYS A 1 92 ? 18.630 -5.657 -3.448 1.00 97.75 92 LYS A O 1
ATOM 757 N N . ASP A 1 93 ? 19.605 -3.745 -4.115 1.00 97.44 93 ASP A N 1
ATOM 758 C CA . ASP A 1 93 ? 19.441 -3.040 -2.840 1.00 97.44 93 ASP A CA 1
ATOM 759 C C . ASP A 1 93 ? 17.968 -2.956 -2.404 1.00 97.44 93 ASP A C 1
ATOM 761 O O . ASP A 1 93 ? 17.664 -2.988 -1.213 1.00 97.44 93 ASP A O 1
ATOM 765 N N . GLU A 1 94 ? 17.032 -2.799 -3.346 1.00 98.38 94 GLU A N 1
ATOM 766 C CA . GLU A 1 94 ? 15.603 -2.801 -3.033 1.00 98.38 94 GLU A CA 1
ATOM 767 C C . GLU A 1 94 ? 15.079 -4.205 -2.739 1.00 98.38 94 GLU A C 1
ATOM 769 O O . GLU A 1 94 ? 14.279 -4.347 -1.819 1.00 98.38 94 GLU A O 1
ATOM 774 N N . MET A 1 95 ? 15.535 -5.229 -3.469 1.00 98.62 95 MET A N 1
ATOM 775 C CA . MET A 1 95 ? 15.190 -6.629 -3.195 1.00 98.62 95 MET A CA 1
ATOM 776 C C . MET A 1 95 ? 15.616 -7.033 -1.781 1.00 98.62 95 MET A C 1
ATOM 778 O O . MET A 1 95 ? 14.777 -7.497 -1.015 1.00 98.62 95 MET A O 1
ATOM 782 N N . GLU A 1 96 ? 16.869 -6.761 -1.403 1.00 98.56 96 GLU A N 1
ATOM 783 C CA . GLU A 1 96 ? 17.404 -7.061 -0.067 1.00 98.56 96 GLU A CA 1
ATOM 784 C C . GLU A 1 96 ? 16.580 -6.369 1.031 1.00 98.56 96 GLU A C 1
ATOM 786 O O . GLU A 1 96 ? 16.126 -7.011 1.978 1.00 98.56 96 GLU A O 1
ATOM 791 N N . LYS A 1 97 ? 16.275 -5.075 0.869 1.00 98.56 97 LYS A N 1
ATOM 792 C CA . LYS A 1 97 ? 15.431 -4.337 1.827 1.00 98.56 97 LYS A CA 1
ATOM 793 C C . LYS A 1 97 ? 14.015 -4.901 1.924 1.00 98.56 97 LYS A C 1
ATOM 795 O O . LYS A 1 97 ? 13.435 -4.913 3.006 1.00 98.56 97 LYS A O 1
ATOM 800 N N . LEU A 1 98 ? 13.419 -5.329 0.813 1.00 98.75 98 LEU A N 1
ATOM 801 C CA . LEU A 1 98 ? 12.071 -5.903 0.814 1.00 98.75 98 LEU A CA 1
ATOM 802 C C . LEU A 1 98 ? 12.039 -7.287 1.454 1.00 98.75 98 LEU A C 1
ATOM 804 O O . LEU A 1 98 ? 11.088 -7.597 2.165 1.00 98.75 98 LEU A O 1
ATOM 808 N N . GLU A 1 99 ? 13.082 -8.087 1.258 1.00 98.75 99 GLU A N 1
ATOM 809 C CA . GLU A 1 99 ? 13.261 -9.368 1.942 1.00 98.75 99 GLU A CA 1
ATOM 810 C C . GLU A 1 99 ? 13.433 -9.177 3.456 1.00 98.75 99 GLU A C 1
ATOM 812 O O . GLU A 1 99 ? 12.817 -9.897 4.243 1.00 98.75 99 GLU A O 1
ATOM 817 N N . GLU A 1 100 ? 14.180 -8.158 3.888 1.00 98.69 100 GLU A N 1
ATOM 818 C CA . GLU A 1 100 ? 14.271 -7.785 5.304 1.00 98.69 100 GLU A CA 1
ATOM 819 C C . GLU A 1 100 ? 12.912 -7.351 5.874 1.00 98.69 100 GLU A C 1
ATOM 821 O O . GLU A 1 100 ? 12.512 -7.810 6.948 1.00 98.69 100 GLU A O 1
ATOM 826 N N . LEU A 1 101 ? 12.175 -6.489 5.162 1.00 98.69 101 LEU A N 1
ATOM 827 C CA . LEU A 1 101 ? 10.836 -6.052 5.572 1.00 98.69 101 LEU A CA 1
ATOM 828 C C . LEU A 1 101 ? 9.851 -7.229 5.630 1.00 98.69 101 LEU A C 1
ATOM 830 O O . LEU A 1 101 ? 9.034 -7.288 6.551 1.00 98.69 101 LEU A O 1
ATOM 834 N N . HIS A 1 102 ? 9.946 -8.180 4.698 1.00 98.75 102 HIS A N 1
ATOM 835 C CA . HIS A 1 102 ? 9.148 -9.408 4.693 1.00 98.75 102 HIS A CA 1
ATOM 836 C C . HIS A 1 102 ? 9.396 -10.231 5.952 1.00 98.75 102 HIS A C 1
ATOM 838 O O . HIS A 1 102 ? 8.451 -10.550 6.677 1.00 98.75 102 HIS A O 1
ATOM 844 N N . GLN A 1 103 ? 10.662 -10.498 6.277 1.00 98.69 103 GLN A N 1
ATOM 845 C CA . GLN A 1 103 ? 11.037 -11.258 7.470 1.00 98.69 103 GLN A CA 1
ATOM 846 C C . GLN A 1 103 ? 10.608 -10.546 8.759 1.00 98.69 103 GLN A C 1
ATOM 848 O O . GLN A 1 103 ? 10.070 -11.174 9.674 1.00 98.69 103 GLN A O 1
ATOM 853 N N . GLN A 1 104 ? 10.789 -9.224 8.833 1.00 98.69 104 GLN A N 1
ATOM 854 C CA . GLN A 1 104 ? 10.367 -8.420 9.983 1.00 98.69 104 GLN A CA 1
ATOM 855 C C . GLN A 1 104 ? 8.845 -8.440 10.170 1.00 98.69 104 GLN A C 1
ATOM 857 O O . GLN A 1 104 ? 8.367 -8.626 11.292 1.00 98.69 104 GLN A O 1
ATOM 862 N N . ALA A 1 105 ? 8.078 -8.275 9.088 1.00 98.56 105 ALA A N 1
ATOM 863 C CA . ALA A 1 105 ? 6.621 -8.338 9.133 1.00 98.56 105 ALA A CA 1
ATOM 864 C C . ALA A 1 105 ? 6.146 -9.736 9.551 1.00 98.56 105 ALA A C 1
ATOM 866 O O . ALA A 1 105 ? 5.314 -9.848 10.449 1.00 98.56 105 ALA A O 1
ATOM 867 N N . THR A 1 106 ? 6.741 -10.787 8.982 1.00 98.44 106 THR A N 1
ATOM 868 C CA . THR A 1 106 ? 6.462 -12.191 9.325 1.00 98.44 106 THR A CA 1
ATOM 869 C C . THR A 1 106 ? 6.699 -12.453 10.810 1.00 98.44 106 THR A C 1
ATOM 871 O O . THR A 1 106 ? 5.794 -12.890 11.517 1.00 98.44 106 THR A O 1
ATOM 874 N N . SER A 1 107 ? 7.870 -12.078 11.331 1.00 98.56 107 SER A N 1
ATOM 875 C CA . SER A 1 107 ? 8.202 -12.268 12.747 1.00 98.56 107 SER A CA 1
ATOM 876 C C . SER A 1 107 ? 7.282 -11.476 13.685 1.00 98.56 107 SER A C 1
ATOM 878 O O . SER A 1 107 ? 6.993 -11.898 14.808 1.00 98.56 107 SER A O 1
ATOM 880 N N . SER A 1 108 ? 6.804 -10.310 13.249 1.00 98.25 108 SER A N 1
ATOM 881 C CA . SER A 1 108 ? 5.811 -9.535 13.993 1.00 98.25 108 SER A CA 1
ATOM 882 C C . SER A 1 108 ? 4.442 -10.209 14.000 1.00 98.25 108 SER A C 1
ATOM 884 O O . SER A 1 108 ? 3.842 -10.301 15.070 1.00 98.25 108 SER A O 1
ATOM 886 N N . LEU A 1 109 ? 3.988 -10.758 12.871 1.00 97.12 109 LEU A N 1
ATOM 887 C CA . LEU A 1 109 ? 2.738 -11.520 12.786 1.00 97.12 109 LEU A CA 1
ATOM 888 C C . LEU A 1 109 ? 2.766 -12.781 13.659 1.00 97.12 109 LEU A C 1
ATOM 890 O O . LEU A 1 109 ? 1.837 -12.994 14.434 1.00 97.12 109 LEU A O 1
ATOM 894 N N . GLU A 1 110 ? 3.847 -13.564 13.625 1.00 97.56 110 GLU A N 1
ATOM 895 C CA . GLU A 1 110 ? 4.013 -14.764 14.467 1.00 97.56 110 GLU A CA 1
ATOM 896 C C . GLU A 1 110 ? 3.954 -14.450 15.971 1.00 97.56 110 GLU A C 1
ATOM 898 O O . GLU A 1 110 ? 3.502 -15.255 16.788 1.00 97.56 110 GLU A O 1
ATOM 903 N N . ARG A 1 111 ? 4.396 -13.248 16.350 1.00 97.06 111 ARG A N 1
ATOM 904 C CA . ARG A 1 111 ? 4.352 -12.742 17.728 1.00 97.06 111 ARG A CA 1
ATOM 905 C C . ARG A 1 111 ? 3.077 -11.961 18.043 1.00 97.06 111 ARG A C 1
ATOM 907 O O . ARG A 1 111 ? 3.007 -11.361 19.110 1.00 97.06 111 ARG A O 1
ATOM 914 N N . HIS A 1 112 ? 2.084 -11.979 17.153 1.00 94.69 112 HIS A N 1
ATOM 915 C CA . HIS A 1 112 ? 0.807 -11.279 17.310 1.00 94.69 112 HIS A CA 1
ATOM 916 C C . HIS A 1 112 ? 0.960 -9.750 17.480 1.00 94.69 112 HIS A C 1
ATOM 918 O O . HIS A 1 112 ? 0.145 -9.106 18.134 1.00 94.69 112 HIS A O 1
ATOM 924 N N . ARG A 1 113 ? 2.013 -9.164 16.892 1.00 95.69 113 ARG A N 1
ATOM 925 C CA . ARG A 1 113 ? 2.294 -7.716 16.853 1.00 95.69 113 ARG A CA 1
ATOM 926 C C . ARG A 1 113 ? 1.814 -7.141 15.520 1.00 95.69 113 ARG A C 1
ATOM 928 O O . ARG A 1 113 ? 2.607 -6.812 14.635 1.00 95.69 113 ARG A O 1
ATOM 935 N N . TYR A 1 114 ? 0.499 -7.077 15.344 1.00 95.50 114 TYR A N 1
ATOM 936 C CA . TYR A 1 114 ? -0.144 -6.731 14.074 1.00 95.50 114 TYR A CA 1
ATOM 937 C C . TYR A 1 114 ? 0.116 -5.285 13.657 1.00 95.50 114 TYR A C 1
ATOM 939 O O . TYR A 1 114 ? 0.349 -5.010 12.479 1.00 95.50 114 TYR A O 1
ATOM 947 N N . LYS A 1 115 ? 0.133 -4.361 14.623 1.00 95.06 115 LYS A N 1
ATOM 948 C CA . LYS A 1 115 ? 0.428 -2.946 14.372 1.00 95.06 115 LYS A CA 1
ATOM 949 C C . LYS A 1 115 ? 1.848 -2.743 13.854 1.00 95.06 115 LYS A C 1
ATOM 951 O O . LYS A 1 115 ? 2.074 -1.936 12.953 1.00 95.06 115 LYS A O 1
ATOM 956 N N . GLU A 1 116 ? 2.805 -3.465 14.430 1.00 96.44 116 GLU A N 1
ATOM 957 C CA . GLU A 1 116 ? 4.200 -3.461 13.984 1.00 96.44 116 GLU A CA 1
ATOM 958 C C . GLU A 1 116 ? 4.311 -4.058 12.579 1.00 96.44 116 GLU A C 1
ATOM 960 O O . GLU A 1 116 ? 4.871 -3.413 11.698 1.00 96.44 116 GLU A O 1
ATOM 965 N N . ALA A 1 117 ? 3.687 -5.216 12.337 1.00 97.88 117 ALA A N 1
ATOM 966 C CA . ALA A 1 117 ? 3.680 -5.856 11.024 1.00 97.88 117 ALA A CA 1
ATOM 967 C C . ALA A 1 117 ? 3.119 -4.942 9.922 1.00 97.88 117 ALA A C 1
ATOM 969 O O . ALA A 1 117 ? 3.771 -4.745 8.898 1.00 97.88 117 ALA A O 1
ATOM 970 N N . LEU A 1 118 ? 1.948 -4.331 10.143 1.00 97.44 118 LEU A N 1
ATOM 971 C CA . LEU A 1 118 ? 1.326 -3.439 9.163 1.00 97.44 118 LEU A CA 1
ATOM 972 C C . LEU A 1 118 ? 2.202 -2.214 8.870 1.00 97.44 118 LEU A C 1
ATOM 974 O O . LEU A 1 118 ? 2.356 -1.837 7.712 1.00 97.44 118 LEU A O 1
ATOM 978 N N . ARG A 1 119 ? 2.839 -1.620 9.888 1.00 96.81 119 ARG A N 1
ATOM 979 C CA . ARG A 1 119 ? 3.790 -0.511 9.686 1.00 96.81 119 ARG A CA 1
ATOM 980 C C . ARG A 1 119 ? 4.978 -0.930 8.836 1.00 96.81 119 ARG A C 1
ATOM 982 O O . ARG A 1 119 ? 5.336 -0.207 7.912 1.00 96.81 119 ARG A O 1
ATOM 989 N N . THR A 1 120 ? 5.558 -2.093 9.121 1.00 98.19 120 THR A N 1
ATOM 990 C CA . THR A 1 120 ? 6.662 -2.650 8.335 1.00 98.19 120 THR A CA 1
ATOM 991 C C . THR A 1 120 ? 6.254 -2.856 6.876 1.00 98.19 120 THR A C 1
ATOM 993 O O . THR A 1 120 ? 6.996 -2.472 5.974 1.00 98.19 120 THR A O 1
ATOM 996 N N . ILE A 1 121 ? 5.049 -3.375 6.626 1.00 98.06 121 ILE A N 1
ATOM 997 C CA . ILE A 1 121 ? 4.517 -3.546 5.267 1.00 98.06 121 ILE A CA 1
ATOM 998 C C . ILE A 1 121 ? 4.345 -2.189 4.570 1.00 98.06 121 ILE A C 1
ATOM 1000 O O . ILE A 1 121 ? 4.773 -2.026 3.429 1.00 98.06 121 ILE A O 1
ATOM 1004 N N . MET A 1 122 ? 3.792 -1.182 5.251 1.00 96.88 122 MET A N 1
ATOM 1005 C CA . MET A 1 122 ? 3.607 0.160 4.679 1.00 96.88 122 MET A CA 1
ATOM 1006 C C . MET A 1 122 ? 4.937 0.868 4.365 1.00 96.88 122 MET A C 1
ATOM 1008 O O . MET A 1 122 ? 5.011 1.636 3.401 1.00 96.88 122 MET A O 1
ATOM 1012 N N . SER A 1 123 ? 6.014 0.567 5.098 1.00 97.44 123 SER A N 1
ATOM 1013 C CA . SER A 1 123 ? 7.366 1.051 4.780 1.00 97.44 123 SER A CA 1
ATOM 1014 C C . SER A 1 123 ? 7.860 0.575 3.407 1.00 97.44 123 SER A C 1
ATOM 1016 O O . SER A 1 123 ? 8.611 1.296 2.750 1.00 97.44 123 SER A O 1
ATOM 1018 N N . ALA A 1 124 ? 7.399 -0.580 2.908 1.00 98.00 124 ALA A N 1
ATOM 1019 C CA . ALA A 1 124 ? 7.738 -1.046 1.560 1.00 98.00 124 ALA A CA 1
ATOM 1020 C C . ALA A 1 124 ? 7.165 -0.122 0.467 1.00 98.00 124 ALA A C 1
ATOM 1022 O O . ALA A 1 124 ? 7.830 0.161 -0.531 1.00 98.00 124 ALA A O 1
ATOM 1023 N N . ALA A 1 125 ? 5.968 0.437 0.672 1.00 96.56 125 ALA A N 1
ATOM 1024 C CA . ALA A 1 125 ? 5.410 1.424 -0.250 1.00 96.56 125 ALA A CA 1
ATOM 1025 C C . ALA A 1 125 ? 6.173 2.762 -0.209 1.00 96.56 125 ALA A C 1
ATOM 1027 O O . ALA A 1 125 ? 6.321 3.441 -1.230 1.00 96.56 125 ALA A O 1
ATOM 1028 N N . GLN A 1 126 ? 6.695 3.148 0.958 1.00 96.44 126 GLN A N 1
ATOM 1029 C CA . GLN A 1 126 ? 7.563 4.323 1.087 1.00 96.44 126 GLN A CA 1
ATOM 1030 C C . GLN A 1 126 ? 8.896 4.113 0.359 1.00 96.44 126 GLN A C 1
ATOM 1032 O O . GLN A 1 126 ? 9.325 5.004 -0.377 1.00 96.44 126 GLN A O 1
ATOM 1037 N N . LEU A 1 127 ? 9.501 2.926 0.488 1.00 97.81 127 LEU A N 1
ATOM 1038 C CA . LEU A 1 127 ? 10.684 2.527 -0.279 1.00 97.81 127 LEU A CA 1
ATOM 1039 C C . LEU A 1 127 ? 10.422 2.640 -1.789 1.00 97.81 127 LEU A C 1
ATOM 1041 O O . LEU A 1 127 ? 11.216 3.249 -2.503 1.00 97.81 127 LEU A O 1
ATOM 1045 N N . GLY A 1 128 ? 9.276 2.148 -2.267 1.00 97.88 128 GLY A N 1
ATOM 1046 C CA . GLY A 1 128 ? 8.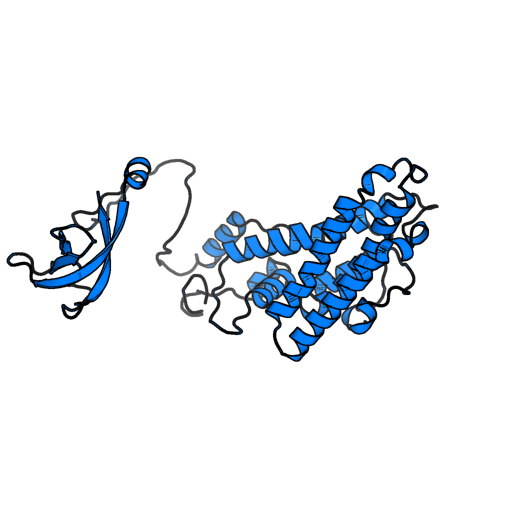871 2.271 -3.669 1.00 97.88 128 GLY A CA 1
ATOM 1047 C C . GLY A 1 128 ? 8.737 3.719 -4.146 1.00 97.88 128 GLY A C 1
ATOM 1048 O O . GLY A 1 128 ? 9.230 4.075 -5.219 1.00 97.88 128 GLY A O 1
ATOM 1049 N N . ASN A 1 129 ? 8.126 4.590 -3.337 1.00 97.00 129 ASN A N 1
ATOM 1050 C CA . ASN A 1 129 ? 8.045 6.019 -3.646 1.00 97.00 129 ASN A CA 1
ATOM 1051 C C . ASN A 1 129 ? 9.431 6.664 -3.763 1.00 97.00 129 ASN A C 1
ATOM 1053 O O . ASN A 1 129 ? 9.674 7.406 -4.716 1.00 97.00 129 ASN A O 1
ATOM 1057 N N . GLN A 1 130 ? 10.330 6.384 -2.816 1.00 97.62 130 GLN A N 1
ATOM 1058 C CA . GLN A 1 130 ? 11.701 6.903 -2.825 1.00 97.62 130 GLN A CA 1
ATOM 1059 C C . GLN A 1 130 ? 12.477 6.395 -4.042 1.00 97.62 130 GLN A C 1
ATOM 1061 O O . GLN A 1 130 ? 13.133 7.183 -4.723 1.00 97.62 130 GLN A O 1
ATOM 1066 N N . MET A 1 131 ? 12.333 5.108 -4.363 1.00 98.12 131 MET A N 1
ATOM 1067 C CA . MET A 1 131 ? 12.944 4.472 -5.526 1.00 98.12 131 MET A CA 1
ATOM 1068 C C . MET A 1 131 ? 12.514 5.160 -6.827 1.00 98.12 131 MET A C 1
ATOM 1070 O O . MET A 1 131 ? 13.365 5.603 -7.599 1.00 98.12 131 MET A O 1
ATOM 1074 N N . LEU A 1 132 ? 11.205 5.315 -7.063 1.00 97.62 132 LEU A N 1
ATOM 1075 C CA . LEU A 1 132 ? 10.711 6.012 -8.255 1.00 97.62 132 LEU A CA 1
ATOM 1076 C C . LEU A 1 132 ? 11.138 7.481 -8.267 1.00 97.62 132 LEU A C 1
ATOM 1078 O O . LEU A 1 132 ? 11.436 8.026 -9.330 1.00 97.62 132 LEU A O 1
ATOM 1082 N N . GLN A 1 133 ? 11.182 8.125 -7.098 1.00 97.44 133 GLN A N 1
ATOM 1083 C CA . GLN A 1 133 ? 11.592 9.517 -6.992 1.00 97.44 133 GLN A CA 1
ATOM 1084 C C . GLN A 1 133 ? 13.059 9.733 -7.364 1.00 97.44 133 GLN A C 1
ATOM 1086 O O . GLN A 1 133 ? 13.365 10.710 -8.044 1.00 97.44 133 GLN A O 1
ATOM 1091 N N . ALA A 1 134 ? 13.941 8.822 -6.957 1.00 97.19 134 ALA A N 1
ATOM 1092 C CA . ALA A 1 134 ? 15.353 8.848 -7.314 1.00 97.19 134 ALA A CA 1
ATOM 1093 C C . ALA A 1 134 ? 15.579 8.475 -8.788 1.00 97.19 134 ALA A C 1
ATOM 1095 O O . ALA A 1 134 ? 16.343 9.142 -9.482 1.00 97.19 134 ALA A O 1
ATOM 1096 N N . ALA A 1 135 ? 14.879 7.450 -9.285 1.00 96.38 135 ALA A N 1
ATOM 1097 C CA . ALA A 1 135 ? 15.013 6.974 -10.660 1.00 96.38 135 ALA A CA 1
ATOM 1098 C C . ALA A 1 135 ? 14.486 7.985 -11.692 1.00 96.38 135 ALA A C 1
ATOM 1100 O O . ALA A 1 135 ? 15.054 8.144 -12.771 1.00 96.38 135 ALA A O 1
ATOM 1101 N N . THR A 1 136 ? 13.417 8.714 -11.372 1.00 97.25 136 THR A N 1
ATOM 1102 C CA . THR A 1 136 ? 12.754 9.675 -12.270 1.00 97.25 136 THR A CA 1
ATOM 1103 C C . THR A 1 136 ? 12.318 9.118 -13.645 1.00 97.25 136 THR A C 1
ATOM 1105 O O . THR A 1 136 ? 12.523 9.789 -14.659 1.00 97.25 136 THR A O 1
ATOM 1108 N N . PRO A 1 137 ? 11.660 7.942 -13.726 1.00 96.56 137 PRO A N 1
ATOM 1109 C CA . PRO A 1 137 ? 11.338 7.277 -15.001 1.00 96.56 137 PRO A CA 1
ATOM 1110 C C . PRO A 1 137 ? 10.452 8.098 -15.943 1.00 96.56 137 PRO A C 1
ATOM 1112 O O . PRO A 1 137 ? 10.547 7.980 -17.161 1.00 96.56 137 PRO A O 1
ATOM 1115 N N . TRP A 1 138 ? 9.639 9.013 -15.410 1.00 96.31 138 TRP A N 1
ATOM 1116 C CA . TRP A 1 138 ? 8.805 9.908 -16.221 1.00 96.31 138 TRP A CA 1
ATOM 1117 C C . TRP A 1 138 ? 9.604 10.831 -17.152 1.00 96.31 138 TRP A C 1
ATOM 1119 O O . TRP A 1 138 ? 9.032 11.346 -18.111 1.00 96.31 138 TRP A O 1
ATOM 1129 N N . LYS A 1 139 ? 10.901 11.054 -16.895 1.00 96.50 139 LYS A N 1
ATOM 1130 C CA . LYS A 1 139 ? 11.768 11.835 -17.791 1.00 96.50 139 LYS A CA 1
ATOM 1131 C C . LYS A 1 139 ? 12.086 11.091 -19.090 1.00 96.50 139 LYS A C 1
ATOM 1133 O O . LYS A 1 139 ? 12.270 11.743 -20.112 1.00 96.50 139 LYS A O 1
ATOM 1138 N N . PHE A 1 140 ? 12.100 9.760 -19.052 1.00 95.44 140 PHE A N 1
ATOM 1139 C CA . PHE A 1 140 ? 12.527 8.899 -20.157 1.00 95.44 140 PHE A CA 1
ATOM 1140 C C . PHE A 1 140 ? 11.365 8.384 -21.015 1.00 95.44 140 PHE A C 1
ATOM 1142 O O . PHE A 1 140 ? 11.588 7.829 -22.081 1.00 95.44 140 PHE A O 1
ATOM 1149 N N . LEU A 1 141 ? 10.107 8.635 -20.630 1.00 93.69 141 LEU A N 1
ATOM 1150 C CA . LEU A 1 141 ? 8.932 8.161 -21.382 1.00 93.69 141 LEU A CA 1
ATOM 1151 C C . LEU A 1 141 ? 8.859 8.654 -22.838 1.00 93.69 141 LEU A C 1
ATOM 1153 O O . LEU A 1 141 ? 8.163 8.050 -23.647 1.00 93.69 141 LEU A O 1
ATOM 1157 N N . LYS A 1 142 ? 9.531 9.763 -23.171 1.00 92.69 142 LYS A N 1
ATOM 1158 C CA . LYS A 1 142 ? 9.590 10.301 -24.542 1.00 92.69 142 LYS A CA 1
ATOM 1159 C C . LYS A 1 142 ? 10.817 9.840 -25.327 1.00 92.69 142 LYS A C 1
ATOM 1161 O O . LYS A 1 142 ? 10.811 9.946 -26.547 1.00 92.69 142 LYS A O 1
ATOM 1166 N N . ASP A 1 143 ? 11.850 9.382 -24.630 1.00 94.56 143 ASP A N 1
ATOM 1167 C CA . ASP A 1 143 ? 13.115 8.934 -25.201 1.00 94.56 143 ASP A CA 1
ATOM 1168 C C . ASP A 1 143 ? 13.683 7.823 -24.313 1.00 94.56 143 ASP A C 1
ATOM 1170 O O . ASP A 1 143 ? 14.420 8.060 -23.352 1.00 94.56 143 ASP A O 1
ATOM 1174 N N . LEU A 1 144 ? 13.250 6.598 -24.608 1.00 94.19 144 LEU A N 1
ATOM 1175 C CA . LEU A 1 144 ? 13.557 5.411 -23.810 1.00 94.19 144 LEU A CA 1
ATOM 1176 C C . LEU A 1 144 ? 14.996 4.918 -24.030 1.00 94.19 144 LEU A C 1
ATOM 1178 O O . LEU A 1 144 ? 15.442 4.039 -23.294 1.00 94.19 144 LEU A O 1
ATOM 1182 N N . ASP A 1 145 ? 15.714 5.489 -24.998 1.00 94.00 145 ASP A N 1
ATOM 1183 C CA . ASP A 1 145 ? 17.078 5.110 -25.373 1.00 94.00 145 ASP A CA 1
ATOM 1184 C C . ASP A 1 145 ? 18.125 6.127 -24.878 1.00 94.00 145 ASP A C 1
ATOM 1186 O O . ASP A 1 145 ? 19.325 5.940 -25.083 1.00 94.00 145 ASP A O 1
ATOM 1190 N N . ALA A 1 146 ? 17.687 7.190 -24.193 1.00 94.56 146 ALA A N 1
ATOM 1191 C CA . ALA A 1 146 ? 18.571 8.179 -23.591 1.00 94.56 146 ALA A CA 1
ATOM 1192 C C . ALA A 1 146 ? 19.483 7.575 -22.507 1.00 94.56 146 ALA A C 1
ATOM 1194 O O . ALA A 1 146 ? 19.143 6.597 -21.832 1.00 94.56 146 ALA A O 1
ATOM 1195 N N . ASP A 1 147 ? 20.639 8.208 -22.293 1.00 93.38 147 ASP A N 1
ATOM 1196 C CA . ASP A 1 147 ? 21.595 7.779 -21.271 1.00 93.38 147 ASP A CA 1
ATOM 1197 C C . ASP A 1 147 ? 20.960 7.765 -19.867 1.00 93.38 147 ASP A C 1
ATOM 1199 O O . ASP A 1 147 ? 20.224 8.676 -19.479 1.00 93.38 147 ASP A O 1
ATOM 1203 N N . GLY A 1 148 ? 21.207 6.692 -19.114 1.00 91.25 148 GLY A N 1
ATOM 1204 C CA . GLY A 1 148 ? 20.589 6.437 -17.807 1.00 91.25 148 GLY A CA 1
ATOM 1205 C C . GLY A 1 148 ? 19.133 5.937 -17.830 1.00 91.25 148 GLY A C 1
ATOM 1206 O O . GLY A 1 148 ? 18.615 5.559 -16.773 1.00 91.25 148 GLY A O 1
ATOM 1207 N N . SER A 1 149 ? 18.477 5.871 -18.999 1.00 95.44 149 SER A N 1
ATOM 1208 C CA . SER A 1 149 ? 17.113 5.328 -19.135 1.00 95.44 149 SER A CA 1
ATOM 1209 C C . SER A 1 149 ? 17.036 3.873 -18.673 1.00 95.44 149 SER A C 1
ATOM 1211 O O . SER A 1 149 ? 16.116 3.499 -17.952 1.00 95.44 149 SER A O 1
ATOM 1213 N N . ASN A 1 150 ? 18.046 3.060 -18.994 1.00 95.38 150 ASN A N 1
ATOM 1214 C CA . ASN A 1 150 ? 18.105 1.644 -18.626 1.00 95.38 150 ASN A CA 1
ATOM 1215 C C . ASN A 1 150 ? 17.899 1.400 -17.119 1.00 95.38 150 ASN A C 1
ATOM 1217 O O . ASN A 1 150 ? 17.055 0.591 -16.739 1.00 95.38 150 ASN A O 1
ATOM 1221 N N . VAL A 1 151 ? 18.623 2.120 -16.258 1.00 96.94 151 VAL A N 1
ATOM 1222 C CA . VAL A 1 151 ? 18.502 1.996 -14.800 1.00 96.94 151 VAL A CA 1
ATOM 1223 C C . VAL A 1 151 ? 17.153 2.539 -14.345 1.00 96.94 151 VAL A C 1
ATOM 1225 O O . VAL A 1 151 ? 16.463 1.906 -13.549 1.00 96.94 151 VAL A O 1
ATOM 1228 N N . SER A 1 152 ? 16.755 3.704 -14.858 1.00 97.69 152 SER A N 1
ATOM 1229 C CA . SER A 1 152 ? 15.518 4.369 -14.451 1.00 97.69 152 SER A CA 1
ATOM 1230 C C . SER A 1 152 ? 14.268 3.543 -14.773 1.00 97.69 152 SER A C 1
ATOM 1232 O O . SER A 1 152 ? 13.398 3.342 -13.921 1.00 97.69 152 SER A O 1
ATOM 1234 N N . MET A 1 153 ? 14.210 3.001 -15.987 1.00 97.94 153 MET A N 1
ATOM 1235 C CA . MET A 1 153 ? 13.121 2.156 -16.457 1.00 97.94 153 MET A CA 1
ATOM 1236 C C . MET A 1 153 ? 13.141 0.781 -15.793 1.00 97.94 153 MET A C 1
ATOM 1238 O O . MET A 1 153 ? 12.070 0.264 -15.484 1.00 97.94 153 MET A O 1
ATOM 1242 N N . ALA A 1 154 ? 14.317 0.231 -15.464 1.00 97.88 154 ALA A N 1
ATOM 1243 C CA . ALA A 1 154 ? 14.407 -0.986 -14.656 1.00 97.88 154 ALA A CA 1
ATOM 1244 C C . ALA A 1 154 ? 13.808 -0.801 -13.254 1.00 97.88 154 ALA A C 1
ATOM 1246 O O . ALA A 1 154 ? 13.123 -1.694 -12.759 1.00 97.88 154 ALA A O 1
ATOM 1247 N N . LYS A 1 155 ? 13.980 0.375 -12.636 1.00 98.31 155 LYS A N 1
ATOM 1248 C CA . LYS A 1 155 ? 13.336 0.710 -11.353 1.00 98.31 155 LYS A CA 1
ATOM 1249 C C . LYS A 1 155 ? 11.823 0.865 -11.498 1.00 98.31 155 LYS A C 1
ATOM 1251 O O . LYS A 1 155 ? 11.081 0.444 -10.614 1.00 98.31 155 LYS A O 1
ATOM 1256 N N . LEU A 1 156 ? 11.347 1.444 -12.606 1.00 98.19 156 LEU A N 1
ATOM 1257 C CA . LEU A 1 156 ? 9.910 1.497 -12.884 1.00 98.19 156 LEU A CA 1
ATOM 1258 C C . LEU A 1 156 ? 9.324 0.094 -13.057 1.00 98.19 156 LEU A C 1
ATOM 1260 O O . LEU A 1 156 ? 8.296 -0.195 -12.448 1.00 98.19 156 LEU A O 1
ATOM 1264 N N . ALA A 1 157 ? 9.989 -0.760 -13.841 1.00 97.81 157 ALA A N 1
ATOM 1265 C CA . ALA A 1 157 ? 9.625 -2.161 -13.982 1.00 97.81 157 ALA A CA 1
ATOM 1266 C C . ALA A 1 157 ? 9.574 -2.803 -12.594 1.00 97.81 157 ALA A C 1
ATOM 1268 O O . ALA A 1 157 ? 8.504 -3.200 -12.152 1.00 97.81 157 ALA A O 1
ATOM 1269 N N . PHE A 1 158 ? 10.658 -2.772 -11.817 1.00 98.50 158 PHE A N 1
ATOM 1270 C CA . PHE A 1 158 ? 10.670 -3.321 -10.458 1.00 98.50 158 PHE A CA 1
ATOM 1271 C C . PHE A 1 158 ? 9.526 -2.806 -9.560 1.00 98.50 158 PHE A C 1
ATOM 1273 O O . PHE A 1 158 ? 9.030 -3.545 -8.712 1.00 98.50 158 PHE A O 1
ATOM 1280 N N . GLY A 1 159 ? 9.018 -1.593 -9.800 1.00 98.38 159 GLY A N 1
ATOM 1281 C CA . GLY A 1 159 ? 7.794 -1.083 -9.184 1.00 98.38 159 GLY A CA 1
ATOM 1282 C C . GLY A 1 159 ? 6.564 -1.996 -9.333 1.00 98.38 159 GLY A C 1
ATOM 1283 O O . GLY A 1 159 ? 5.766 -2.079 -8.400 1.00 98.38 159 GLY A O 1
ATOM 1284 N N . TRP A 1 160 ? 6.412 -2.725 -10.443 1.00 98.19 160 TRP A N 1
ATOM 1285 C CA . TRP A 1 160 ? 5.377 -3.754 -10.631 1.00 98.19 160 TRP A CA 1
ATOM 1286 C C . TRP A 1 160 ? 5.596 -4.943 -9.689 1.00 98.19 160 TRP A C 1
ATOM 1288 O O . TRP A 1 160 ? 4.664 -5.361 -9.005 1.00 98.19 160 TRP A O 1
ATOM 1298 N N . ARG A 1 161 ? 6.839 -5.432 -9.566 1.00 98.12 161 ARG A N 1
ATOM 1299 C CA . ARG A 1 161 ? 7.196 -6.528 -8.641 1.00 98.12 161 ARG A CA 1
ATOM 1300 C C . ARG A 1 161 ? 6.950 -6.124 -7.187 1.00 98.12 161 ARG A C 1
ATOM 1302 O O . ARG A 1 161 ? 6.357 -6.881 -6.426 1.00 98.12 161 ARG A O 1
ATOM 1309 N N . LEU A 1 162 ? 7.314 -4.895 -6.829 1.00 98.62 162 LEU A N 1
ATOM 1310 C CA . LEU A 1 162 ? 7.018 -4.311 -5.523 1.00 98.62 162 LEU A CA 1
ATOM 1311 C C . LEU A 1 162 ? 5.507 -4.113 -5.298 1.00 98.62 162 LEU A C 1
ATOM 1313 O O . LEU A 1 162 ? 5.007 -4.318 -4.196 1.00 98.62 162 LEU A O 1
ATOM 1317 N N . SER A 1 163 ? 4.747 -3.762 -6.334 1.00 98.50 163 SER A N 1
ATOM 1318 C CA . SER A 1 163 ? 3.284 -3.695 -6.240 1.00 98.50 163 SER A CA 1
ATOM 1319 C C . SER A 1 163 ? 2.678 -5.081 -5.992 1.00 98.50 163 SER A C 1
ATOM 1321 O O . SER A 1 163 ? 1.791 -5.213 -5.152 1.00 98.50 163 SER A O 1
ATOM 1323 N N . ARG A 1 164 ? 3.204 -6.131 -6.636 1.00 98.44 164 ARG A N 1
ATOM 1324 C CA . ARG A 1 164 ? 2.815 -7.526 -6.381 1.00 98.44 164 ARG A CA 1
ATOM 1325 C C . ARG A 1 164 ? 3.159 -7.966 -4.954 1.00 98.44 164 ARG A C 1
ATOM 1327 O O . ARG A 1 164 ? 2.316 -8.560 -4.286 1.00 98.44 164 ARG A O 1
ATOM 1334 N N . TYR A 1 165 ? 4.354 -7.622 -4.468 1.00 98.75 165 TYR A N 1
ATOM 1335 C CA . TYR A 1 165 ? 4.752 -7.803 -3.067 1.00 98.75 165 TYR A CA 1
ATOM 1336 C C . TYR A 1 165 ? 3.728 -7.159 -2.122 1.00 98.75 165 TYR A C 1
ATOM 1338 O O . TYR A 1 165 ? 3.230 -7.814 -1.210 1.00 98.75 165 TYR A O 1
ATOM 1346 N N . LEU A 1 166 ? 3.351 -5.898 -2.367 1.00 98.69 166 LEU A N 1
ATOM 1347 C CA . LEU A 1 166 ? 2.374 -5.188 -1.540 1.00 98.69 166 LEU A CA 1
ATOM 1348 C C . LEU A 1 166 ? 0.992 -5.845 -1.590 1.00 98.69 166 LEU A C 1
ATOM 1350 O O . LEU A 1 166 ? 0.354 -5.943 -0.546 1.00 98.69 166 LEU A O 1
ATOM 1354 N N . ALA A 1 167 ? 0.538 -6.323 -2.751 1.00 98.56 167 ALA A N 1
ATOM 1355 C CA . ALA A 1 167 ? -0.734 -7.038 -2.869 1.00 98.56 167 ALA A CA 1
ATOM 1356 C C . ALA A 1 167 ? -0.781 -8.265 -1.941 1.00 98.56 167 ALA A C 1
ATOM 1358 O O . ALA A 1 167 ? -1.728 -8.419 -1.178 1.00 98.56 167 ALA A O 1
ATOM 1359 N N . ILE A 1 168 ? 0.274 -9.084 -1.931 1.00 98.75 168 ILE A N 1
ATOM 1360 C CA . ILE A 1 168 ? 0.355 -10.276 -1.070 1.00 98.75 168 ILE A CA 1
ATOM 1361 C C . ILE A 1 168 ? 0.473 -9.874 0.406 1.00 98.75 168 ILE A C 1
ATOM 1363 O O . ILE A 1 168 ? -0.288 -10.343 1.249 1.00 98.75 168 ILE A O 1
ATOM 1367 N N . MET A 1 169 ? 1.395 -8.964 0.725 1.00 98.62 169 MET A N 1
ATOM 1368 C CA . MET A 1 169 ? 1.713 -8.605 2.110 1.00 98.62 169 MET A CA 1
ATOM 1369 C C . MET A 1 169 ? 0.586 -7.842 2.807 1.00 98.62 169 MET A C 1
ATOM 1371 O O . MET A 1 169 ? 0.419 -7.952 4.020 1.00 98.62 169 MET A O 1
ATOM 1375 N N . THR A 1 170 ? -0.196 -7.057 2.060 1.00 98.38 170 THR A N 1
ATOM 1376 C CA . THR A 1 170 ? -1.332 -6.313 2.621 1.00 98.38 170 THR A CA 1
ATOM 1377 C C . THR A 1 170 ? -2.606 -7.143 2.702 1.00 98.38 170 THR A C 1
ATOM 1379 O O . THR A 1 170 ? -3.487 -6.759 3.466 1.00 98.38 170 THR A O 1
ATOM 1382 N N . GLN A 1 171 ? -2.701 -8.288 2.012 1.00 98.25 171 GLN A N 1
ATOM 1383 C CA . GLN A 1 171 ? -3.904 -9.129 1.968 1.00 98.25 171 GLN A CA 1
ATOM 1384 C C . GLN A 1 171 ? -4.513 -9.428 3.354 1.00 98.25 171 GLN A C 1
ATOM 1386 O O . GLN A 1 171 ? -5.730 -9.262 3.490 1.00 98.25 171 GLN A O 1
ATOM 1391 N N . PRO A 1 172 ? -3.737 -9.773 4.409 1.00 97.25 172 PRO A N 1
ATOM 1392 C CA . PRO A 1 172 ? -4.321 -10.073 5.720 1.00 97.25 172 PRO A CA 1
ATOM 1393 C C . PRO A 1 172 ? -5.043 -8.871 6.351 1.00 97.25 172 PRO A C 1
ATOM 1395 O O . PRO A 1 172 ? -5.965 -9.022 7.159 1.00 97.25 172 PRO A O 1
ATOM 1398 N N . PHE A 1 173 ? -4.647 -7.658 5.965 1.00 98.00 173 PHE A N 1
ATOM 1399 C CA . PHE A 1 173 ? -5.159 -6.401 6.500 1.00 98.00 173 PHE A CA 1
ATOM 1400 C C . PHE A 1 173 ? -6.195 -5.754 5.576 1.00 98.00 173 PHE A C 1
ATOM 1402 O O . PHE A 1 173 ? -7.232 -5.312 6.066 1.00 98.00 173 PHE A O 1
ATOM 1409 N N . LEU A 1 174 ? -5.942 -5.738 4.267 1.00 98.06 174 LEU A N 1
ATOM 1410 C CA . LEU A 1 174 ? -6.677 -4.998 3.235 1.00 98.06 174 LEU A CA 1
ATOM 1411 C C . LEU A 1 174 ? -7.091 -5.932 2.078 1.00 98.06 174 LEU A C 1
ATOM 1413 O O . LEU A 1 174 ? -6.605 -5.773 0.957 1.00 98.06 174 LEU A O 1
ATOM 1417 N N . PRO A 1 175 ? -7.925 -6.956 2.330 1.00 98.12 175 PRO A N 1
ATOM 1418 C CA . PRO A 1 175 ? -8.198 -8.014 1.358 1.00 98.12 175 PRO A CA 1
ATOM 1419 C C . PRO A 1 175 ? -8.803 -7.504 0.043 1.00 98.12 175 PRO A C 1
ATOM 1421 O O . PRO A 1 175 ? -8.452 -8.010 -1.021 1.00 98.12 175 PRO A O 1
ATOM 1424 N N . PHE A 1 176 ? -9.680 -6.496 0.082 1.00 97.62 176 PHE A N 1
ATOM 1425 C CA . PHE A 1 176 ? -10.344 -6.001 -1.128 1.00 97.62 176 PHE A CA 1
ATOM 1426 C C . PHE A 1 176 ? -9.388 -5.172 -1.994 1.00 97.62 176 PHE A C 1
ATOM 1428 O O . PHE A 1 176 ? -9.331 -5.339 -3.209 1.00 97.62 176 PHE A O 1
ATOM 1435 N N . SER A 1 177 ? -8.593 -4.311 -1.369 1.00 97.75 177 SER A N 1
ATOM 1436 C CA . SER A 1 177 ? -7.598 -3.455 -2.015 1.00 97.75 177 SER A CA 1
ATOM 1437 C C . SER A 1 177 ? -6.435 -4.278 -2.558 1.00 97.75 177 SER A C 1
ATOM 1439 O O . SER A 1 177 ? -5.972 -4.018 -3.668 1.00 97.75 177 SER A O 1
ATOM 1441 N N . ALA A 1 178 ? -6.009 -5.303 -1.815 1.00 98.38 178 ALA A N 1
ATOM 1442 C CA . ALA A 1 178 ? -5.027 -6.284 -2.262 1.00 98.38 178 ALA A CA 1
ATOM 1443 C C . ALA A 1 178 ? -5.497 -7.008 -3.529 1.00 98.38 178 ALA A C 1
ATOM 1445 O O . ALA A 1 178 ? -4.740 -7.089 -4.495 1.00 98.38 178 ALA A O 1
ATOM 1446 N N . GLN A 1 179 ? -6.754 -7.466 -3.563 1.00 98.31 179 GLN A N 1
ATOM 1447 C CA . GLN A 1 179 ? -7.322 -8.126 -4.740 1.00 98.31 179 GLN A CA 1
ATOM 1448 C C . GLN A 1 179 ? -7.436 -7.168 -5.934 1.00 98.31 179 GLN A C 1
ATOM 1450 O O . GLN A 1 179 ? -7.019 -7.510 -7.038 1.00 98.31 179 GLN A O 1
ATOM 1455 N N . ARG A 1 180 ? -7.916 -5.933 -5.723 1.00 97.81 180 ARG A N 1
ATOM 1456 C CA . ARG A 1 180 ? -7.961 -4.916 -6.791 1.00 97.81 180 ARG A CA 1
ATOM 1457 C C . ARG A 1 180 ? -6.574 -4.623 -7.362 1.00 97.81 180 ARG A C 1
ATOM 1459 O O . ARG A 1 180 ? -6.432 -4.455 -8.572 1.00 97.81 180 ARG A O 1
ATOM 1466 N N . LEU A 1 181 ? -5.545 -4.566 -6.512 1.00 98.19 181 LEU A N 1
ATOM 1467 C CA . LEU A 1 181 ? -4.163 -4.407 -6.959 1.00 98.19 181 LEU A CA 1
ATOM 1468 C C . LEU A 1 181 ? -3.684 -5.626 -7.752 1.00 98.19 181 LEU A C 1
ATOM 1470 O O . LEU A 1 181 ? -3.112 -5.458 -8.824 1.00 98.19 181 LEU A O 1
ATOM 1474 N N . TRP A 1 182 ? -3.942 -6.834 -7.254 1.00 98.00 182 TRP A N 1
ATOM 1475 C CA . TRP A 1 182 ? -3.611 -8.089 -7.929 1.00 98.00 182 TRP A CA 1
ATOM 1476 C C . TRP A 1 182 ? -4.156 -8.119 -9.366 1.00 98.00 182 TRP A C 1
ATOM 1478 O O . TRP A 1 182 ? -3.399 -8.292 -10.322 1.00 98.00 182 TRP A O 1
ATOM 1488 N N . GLU A 1 183 ? -5.441 -7.812 -9.535 1.00 97.50 183 GLU A N 1
ATOM 1489 C CA . GLU A 1 183 ? -6.100 -7.729 -10.844 1.00 97.50 183 GLU A CA 1
ATOM 1490 C C . GLU A 1 183 ? -5.542 -6.594 -11.715 1.00 97.50 183 GLU A C 1
ATOM 1492 O O . GLU A 1 183 ? -5.307 -6.779 -12.911 1.00 97.50 183 GLU A O 1
ATOM 1497 N N . SER A 1 184 ? -5.258 -5.429 -11.123 1.00 97.00 184 SER A N 1
ATOM 1498 C CA . SER A 1 184 ? -4.666 -4.284 -11.836 1.00 97.00 184 SER A CA 1
ATOM 1499 C C . SER A 1 184 ? -3.267 -4.587 -12.385 1.00 97.00 184 SER A C 1
ATOM 1501 O O . SER A 1 184 ? -2.862 -4.021 -13.397 1.00 97.00 184 SER A O 1
ATOM 1503 N N . LEU A 1 185 ? -2.527 -5.502 -11.752 1.00 96.94 185 LEU A N 1
ATOM 1504 C CA . LEU A 1 185 ? -1.227 -5.980 -12.234 1.00 96.94 185 LEU A CA 1
ATOM 1505 C C . LEU A 1 185 ? -1.354 -7.012 -13.366 1.00 96.94 185 LEU A C 1
ATOM 1507 O O . LEU A 1 185 ? -0.341 -7.390 -13.955 1.00 96.94 185 LEU A O 1
ATOM 1511 N N . GLY A 1 186 ? -2.573 -7.454 -13.689 1.00 96.81 186 GLY A N 1
ATOM 1512 C CA . GLY A 1 186 ? -2.850 -8.518 -14.654 1.00 96.81 186 GLY A CA 1
ATOM 1513 C C . GLY A 1 186 ? -2.708 -9.922 -14.067 1.00 96.81 186 GLY A C 1
ATOM 1514 O O . GLY A 1 186 ? -2.661 -10.899 -14.817 1.00 96.81 186 GLY A O 1
ATOM 1515 N N . GLU A 1 187 ? -2.605 -10.046 -12.742 1.00 96.69 187 GLU A N 1
ATOM 1516 C CA . GLU A 1 187 ? -2.635 -11.348 -12.092 1.00 96.69 187 GLU A CA 1
ATOM 1517 C C . GLU A 1 187 ? -4.062 -11.908 -12.061 1.00 96.69 187 GLU A C 1
ATOM 1519 O O . GLU A 1 187 ? -5.058 -11.187 -12.073 1.00 96.69 187 GLU A O 1
ATOM 1524 N N . SER A 1 188 ? -4.155 -13.234 -12.055 1.00 93.88 188 SER A N 1
ATOM 1525 C CA . SER A 1 188 ? -5.417 -13.972 -12.110 1.00 93.88 188 SER A CA 1
ATOM 1526 C C . SER A 1 188 ? -5.653 -14.735 -10.812 1.00 93.88 188 SER A C 1
ATOM 1528 O O . SER A 1 188 ? -4.695 -15.149 -10.158 1.00 93.88 188 SER A O 1
ATOM 1530 N N . GLY A 1 189 ? -6.916 -15.020 -10.500 1.00 95.00 189 GLY A N 1
ATOM 1531 C CA . GLY A 1 189 ? -7.292 -15.750 -9.290 1.00 95.00 189 GLY A CA 1
ATOM 1532 C C . GLY A 1 189 ? -7.354 -14.853 -8.055 1.00 95.00 189 GLY A C 1
ATOM 1533 O O . GLY A 1 189 ? -7.360 -13.628 -8.161 1.00 95.00 189 GLY A O 1
ATOM 1534 N N . ASP A 1 190 ? -7.436 -15.489 -6.891 1.00 97.19 190 ASP A N 1
ATOM 1535 C CA . ASP A 1 190 ? -7.556 -14.815 -5.600 1.00 97.19 190 ASP A CA 1
ATOM 1536 C C . ASP A 1 190 ? -6.173 -14.647 -4.961 1.00 97.19 190 ASP A C 1
ATOM 1538 O O . ASP A 1 190 ? -5.453 -15.630 -4.751 1.00 97.19 190 ASP A O 1
ATOM 1542 N N . VAL A 1 191 ? -5.810 -13.406 -4.632 1.00 97.81 191 VAL A N 1
ATOM 1543 C CA . VAL A 1 191 ? -4.557 -13.076 -3.941 1.00 97.81 191 VAL A CA 1
ATOM 1544 C C . VAL A 1 191 ? -4.445 -13.779 -2.584 1.00 97.81 191 VAL A C 1
ATOM 1546 O O . VAL A 1 191 ? -3.340 -14.093 -2.153 1.00 97.81 191 VAL A O 1
ATOM 1549 N N . ALA A 1 192 ? -5.564 -14.116 -1.933 1.00 97.12 192 ALA A N 1
ATOM 1550 C CA . ALA A 1 192 ? -5.585 -14.884 -0.687 1.00 97.12 192 ALA A CA 1
ATOM 1551 C C . ALA A 1 192 ? -5.022 -16.310 -0.834 1.00 97.12 192 ALA A C 1
ATOM 1553 O O . ALA A 1 192 ? -4.661 -16.934 0.162 1.00 97.12 192 ALA A O 1
ATOM 1554 N N . LEU A 1 193 ? -4.961 -16.838 -2.063 1.00 97.38 193 LEU A N 1
ATOM 1555 C CA . LEU A 1 193 ? -4.376 -18.146 -2.369 1.00 97.38 193 LEU A CA 1
ATOM 1556 C C . LEU A 1 193 ? -2.886 -18.059 -2.724 1.00 97.38 193 LEU A C 1
ATOM 1558 O O . LEU A 1 193 ? -2.230 -19.095 -2.859 1.00 97.38 193 LEU A O 1
ATOM 1562 N N . ALA A 1 194 ? -2.339 -16.852 -2.894 1.00 97.25 194 ALA A N 1
ATOM 1563 C CA . ALA A 1 194 ? -0.911 -16.673 -3.097 1.00 97.25 194 ALA A CA 1
ATOM 1564 C C . ALA A 1 194 ? -0.154 -17.031 -1.809 1.00 97.25 194 ALA A C 1
ATOM 1566 O O . ALA A 1 194 ? -0.533 -16.631 -0.709 1.00 97.25 194 ALA A O 1
ATOM 1567 N N . SER A 1 195 ? 0.944 -17.779 -1.944 1.00 97.12 195 SER A N 1
ATOM 1568 C CA . SER A 1 195 ? 1.810 -18.071 -0.799 1.00 97.12 195 SER A CA 1
ATOM 1569 C C . SER A 1 195 ? 2.430 -16.779 -0.266 1.00 97.12 195 SER A C 1
ATOM 1571 O O . SER A 1 195 ? 2.921 -15.962 -1.050 1.00 97.12 195 SER A O 1
ATOM 1573 N N . TRP A 1 196 ? 2.477 -16.635 1.057 1.00 97.38 196 TRP A N 1
ATOM 1574 C CA . TRP A 1 196 ? 3.124 -15.511 1.735 1.00 97.38 196 TRP A CA 1
ATOM 1575 C C . TRP A 1 196 ? 4.587 -15.327 1.305 1.00 97.38 196 TRP A C 1
ATOM 1577 O O . TRP A 1 196 ? 5.028 -14.210 1.035 1.00 97.38 196 TRP A O 1
ATOM 1587 N N . ASP A 1 197 ? 5.322 -16.429 1.147 1.00 96.69 197 ASP A N 1
ATOM 1588 C CA . ASP A 1 197 ? 6.729 -16.408 0.727 1.00 96.69 197 ASP A CA 1
ATOM 1589 C C . ASP A 1 197 ? 6.895 -16.049 -0.755 1.00 96.69 197 ASP A C 1
ATOM 1591 O O . ASP A 1 197 ? 7.960 -15.616 -1.182 1.00 96.69 197 ASP A O 1
ATOM 1595 N N . SER A 1 198 ? 5.831 -16.158 -1.560 1.00 97.31 198 SER A N 1
ATOM 1596 C CA . SER A 1 198 ? 5.883 -15.742 -2.967 1.00 97.31 198 SER A CA 1
ATOM 1597 C C . SER A 1 198 ? 5.918 -14.222 -3.145 1.00 97.31 198 SER A C 1
ATOM 1599 O O . SER A 1 198 ? 6.104 -13.752 -4.269 1.00 97.31 198 SER A O 1
ATOM 1601 N N . ALA A 1 199 ? 5.751 -13.442 -2.068 1.00 98.00 199 ALA A N 1
ATOM 1602 C CA . ALA A 1 199 ? 5.896 -11.988 -2.099 1.00 98.00 199 ALA A CA 1
ATOM 1603 C C . ALA A 1 199 ? 7.310 -11.560 -2.524 1.00 98.00 199 ALA A C 1
ATOM 1605 O O . ALA A 1 199 ? 7.450 -10.563 -3.228 1.00 98.00 199 ALA A O 1
ATOM 1606 N N . THR A 1 200 ? 8.331 -12.330 -2.142 1.00 97.94 200 THR A N 1
ATOM 1607 C CA . THR A 1 200 ? 9.747 -12.087 -2.463 1.00 97.94 200 THR A CA 1
ATOM 1608 C C . THR A 1 200 ? 10.266 -12.991 -3.584 1.00 97.94 200 THR A C 1
ATOM 1610 O O . THR A 1 200 ? 11.462 -13.020 -3.861 1.00 97.94 200 THR A O 1
ATOM 1613 N N . ASP A 1 201 ? 9.382 -13.705 -4.290 1.00 97.12 201 ASP A N 1
ATOM 1614 C CA . ASP A 1 201 ? 9.760 -14.389 -5.527 1.00 97.12 201 ASP A CA 1
ATOM 1615 C C . ASP A 1 201 ? 9.906 -13.374 -6.668 1.00 97.12 201 ASP A C 1
ATOM 1617 O O . ASP A 1 201 ? 8.969 -13.053 -7.409 1.00 97.12 201 ASP A O 1
ATOM 1621 N N . TRP A 1 202 ? 11.127 -12.871 -6.825 1.00 96.50 202 TRP A N 1
ATOM 1622 C CA . TRP A 1 202 ? 11.480 -11.925 -7.878 1.00 96.50 202 TRP A CA 1
ATOM 1623 C C . TRP A 1 202 ? 11.588 -12.565 -9.265 1.00 96.50 202 TRP A C 1
ATOM 1625 O O . TRP A 1 202 ? 11.746 -11.841 -10.243 1.00 96.50 202 TRP A O 1
ATOM 1635 N N . THR A 1 203 ? 11.492 -13.893 -9.381 1.00 93.44 203 THR A N 1
ATOM 1636 C CA . THR A 1 203 ? 11.581 -14.605 -10.666 1.00 93.44 203 THR A CA 1
ATOM 1637 C C . THR A 1 203 ? 10.230 -14.769 -11.356 1.00 93.44 203 THR A C 1
ATOM 1639 O O . THR A 1 203 ? 10.177 -15.202 -12.510 1.00 93.44 203 THR A O 1
ATOM 1642 N N . VAL A 1 204 ? 9.141 -14.363 -10.691 1.00 94.31 204 VAL A N 1
ATOM 1643 C CA . VAL A 1 204 ? 7.787 -14.427 -11.244 1.00 94.31 204 VAL A CA 1
ATOM 1644 C C . VAL A 1 204 ? 7.704 -13.744 -12.611 1.00 94.31 204 VAL A C 1
ATOM 1646 O O . VAL A 1 204 ? 8.301 -12.685 -12.849 1.00 94.31 204 VAL A O 1
ATOM 1649 N N . THR A 1 205 ? 6.962 -14.368 -13.524 1.00 92.81 205 THR A N 1
ATOM 1650 C CA . THR A 1 205 ? 6.729 -13.841 -14.869 1.00 92.81 205 THR A CA 1
ATOM 1651 C C . THR A 1 205 ? 5.894 -12.569 -14.808 1.00 92.81 205 THR A C 1
ATOM 1653 O O . THR A 1 205 ? 4.883 -12.516 -14.110 1.00 92.81 205 THR A O 1
ATOM 1656 N N . TYR A 1 206 ? 6.296 -11.562 -15.582 1.00 93.56 206 TYR A N 1
ATOM 1657 C CA . TYR A 1 206 ? 5.514 -10.343 -15.738 1.00 93.56 206 TYR A CA 1
ATOM 1658 C C . TYR A 1 206 ? 4.137 -10.620 -16.315 1.00 93.56 206 TYR A C 1
ATOM 1660 O O . TYR A 1 206 ? 3.995 -11.331 -17.312 1.00 93.56 206 TYR A O 1
ATOM 1668 N N . LYS A 1 207 ? 3.145 -9.955 -15.735 1.00 94.38 207 LYS A N 1
ATOM 1669 C CA . LYS A 1 207 ? 1.816 -9.816 -16.316 1.00 94.38 207 LYS A CA 1
ATOM 1670 C C . LYS A 1 207 ? 1.460 -8.344 -16.400 1.00 94.38 207 LYS A C 1
ATOM 1672 O O . LYS A 1 207 ? 2.118 -7.493 -15.803 1.00 94.38 207 LYS A O 1
ATOM 1677 N N . TRP A 1 208 ? 0.458 -8.049 -17.209 1.00 94.62 208 TRP A N 1
ATOM 1678 C CA . TRP A 1 208 ? -0.028 -6.695 -17.377 1.00 94.62 208 TRP A CA 1
ATOM 1679 C C . TRP A 1 208 ? -1.517 -6.722 -17.678 1.00 94.62 208 TRP A C 1
ATOM 1681 O O . TRP A 1 208 ? -1.971 -7.546 -18.473 1.00 94.62 208 TRP A O 1
ATOM 1691 N N . SER A 1 209 ? -2.262 -5.832 -17.030 1.00 93.50 209 SER A N 1
ATOM 1692 C CA . SER A 1 209 ? -3.665 -5.595 -17.344 1.00 93.50 209 SER A CA 1
ATOM 1693 C C . SER A 1 209 ? -3.772 -4.473 -18.370 1.00 93.50 209 SER A C 1
ATOM 1695 O O . SER A 1 209 ? -3.152 -3.426 -18.212 1.00 93.50 209 SER A O 1
ATOM 1697 N N . GLU A 1 210 ? -4.590 -4.669 -19.402 1.00 89.38 210 GLU A N 1
ATOM 1698 C CA . GLU A 1 210 ? -4.921 -3.619 -20.379 1.00 89.38 210 GLU A CA 1
ATOM 1699 C C . GLU A 1 210 ? -5.979 -2.634 -19.844 1.00 89.38 210 GLU A C 1
ATOM 1701 O O . GLU A 1 210 ? -6.364 -1.691 -20.534 1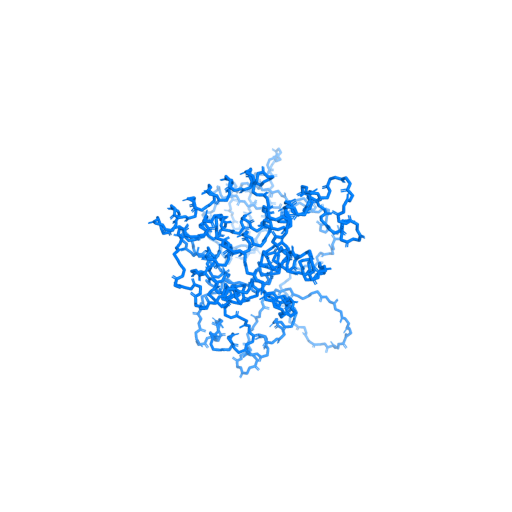.00 89.38 210 GLU A O 1
ATOM 1706 N N . ALA A 1 211 ? -6.494 -2.859 -18.629 1.00 90.88 211 ALA A N 1
ATOM 1707 C CA . ALA A 1 211 ? -7.447 -1.958 -17.999 1.00 90.88 211 ALA A CA 1
ATOM 1708 C C . ALA A 1 211 ? -6.791 -0.616 -17.637 1.00 90.88 211 ALA A C 1
ATOM 1710 O O . ALA A 1 211 ? -5.623 -0.556 -17.246 1.00 90.88 211 ALA A O 1
ATOM 1711 N N . GLU A 1 212 ? -7.564 0.468 -17.726 1.00 90.69 212 GLU A N 1
ATOM 1712 C CA . GLU A 1 212 ? -7.087 1.787 -17.321 1.00 90.69 212 GLU A CA 1
ATOM 1713 C C . GLU A 1 212 ? -6.768 1.804 -15.813 1.00 90.69 212 GLU A C 1
ATOM 1715 O O . GLU A 1 212 ? -7.607 1.386 -15.007 1.00 90.69 212 GLU A O 1
ATOM 1720 N N . PRO A 1 213 ? -5.582 2.290 -15.399 1.00 91.31 213 PRO A N 1
ATOM 1721 C CA . PRO A 1 213 ? -5.235 2.378 -13.988 1.00 91.31 213 PRO A CA 1
ATOM 1722 C C . PRO A 1 213 ? -6.190 3.286 -13.209 1.00 91.31 213 PRO A C 1
ATOM 1724 O O . PRO A 1 213 ? -6.275 4.485 -13.468 1.00 91.31 213 PRO A O 1
ATOM 1727 N N . THR A 1 214 ? -6.845 2.733 -12.191 1.00 90.69 214 THR A N 1
ATOM 1728 C CA . THR A 1 214 ? -7.685 3.492 -11.256 1.00 90.69 214 THR A CA 1
ATOM 1729 C C . THR A 1 214 ? -7.009 3.636 -9.889 1.00 90.69 214 THR A C 1
ATOM 1731 O O . THR A 1 214 ? -6.313 2.715 -9.453 1.00 90.69 214 THR A O 1
ATOM 1734 N N . PRO A 1 215 ? -7.221 4.743 -9.154 1.00 92.31 215 PRO A N 1
ATOM 1735 C CA . PRO A 1 215 ? -6.760 4.862 -7.772 1.00 92.31 215 PRO A CA 1
ATOM 1736 C C . PRO A 1 215 ? -7.320 3.745 -6.874 1.00 92.31 215 PRO A C 1
ATOM 1738 O O . PRO A 1 215 ? -8.512 3.456 -6.916 1.00 92.31 215 PRO A O 1
ATOM 1741 N N . LEU A 1 216 ? -6.473 3.149 -6.025 1.00 91.62 216 LEU A N 1
ATOM 1742 C CA . LEU A 1 216 ? -6.881 2.065 -5.111 1.00 91.62 216 LEU A CA 1
ATOM 1743 C C . LEU A 1 216 ? -7.827 2.516 -3.989 1.00 91.62 216 LEU A C 1
ATOM 1745 O O . LEU A 1 216 ? -8.585 1.701 -3.460 1.00 91.62 216 LEU A O 1
ATOM 1749 N N . PHE A 1 217 ? -7.745 3.793 -3.616 1.00 94.06 217 PHE A N 1
ATOM 1750 C CA . PHE A 1 217 ? -8.427 4.388 -2.474 1.00 94.06 217 PHE A CA 1
ATOM 1751 C C . PHE A 1 217 ? -9.019 5.738 -2.868 1.00 94.06 217 PHE A C 1
ATOM 1753 O O . PHE A 1 217 ? -8.426 6.482 -3.654 1.00 94.06 217 PHE A O 1
ATOM 1760 N N . GLN A 1 218 ? -10.164 6.071 -2.281 1.00 91.75 218 GLN A N 1
ATOM 1761 C CA . GLN A 1 218 ? -10.825 7.358 -2.468 1.00 91.75 218 GLN A CA 1
ATOM 1762 C C . GLN A 1 218 ? -10.493 8.301 -1.316 1.00 91.75 218 GLN A C 1
ATOM 1764 O O . GLN A 1 218 ? -10.394 7.878 -0.164 1.00 91.75 218 GLN A O 1
ATOM 1769 N N . ARG A 1 219 ? -10.309 9.586 -1.637 1.00 92.25 219 ARG A N 1
ATOM 1770 C CA . ARG A 1 219 ? -10.041 10.622 -0.638 1.00 92.25 219 ARG A CA 1
ATOM 1771 C C . ARG A 1 219 ? -11.248 10.796 0.270 1.00 92.25 219 ARG A C 1
ATOM 1773 O O . ARG A 1 219 ? -12.367 10.899 -0.215 1.00 92.25 219 ARG A O 1
ATOM 1780 N N . LEU A 1 220 ? -10.981 10.891 1.567 1.00 92.81 220 LEU A N 1
ATOM 1781 C CA . LEU A 1 220 ? -11.993 11.177 2.572 1.00 92.81 220 LEU A CA 1
ATOM 1782 C C . LEU A 1 220 ? -12.037 12.673 2.884 1.00 92.81 220 LEU A C 1
ATOM 1784 O O . LEU A 1 220 ? -10.984 13.296 3.071 1.00 92.81 220 LEU A O 1
ATOM 1788 N N . ASP A 1 221 ? -13.247 13.223 2.971 1.00 92.69 221 ASP A N 1
ATOM 1789 C CA . ASP A 1 221 ? -13.507 14.598 3.390 1.00 92.69 221 ASP A CA 1
ATOM 1790 C C . ASP A 1 221 ? -14.026 14.621 4.833 1.00 92.69 221 ASP A C 1
ATOM 1792 O O . ASP A 1 221 ? -15.071 14.061 5.154 1.00 92.69 221 ASP A O 1
ATOM 1796 N N . LEU A 1 222 ? -13.272 15.261 5.727 1.00 90.94 222 LEU A N 1
ATOM 1797 C CA . LEU A 1 222 ? -13.631 15.318 7.139 1.00 90.94 222 LEU A CA 1
ATOM 1798 C C . LEU A 1 222 ? -14.918 16.118 7.382 1.00 90.94 222 LEU A C 1
ATOM 1800 O O . LEU A 1 222 ? -15.692 15.753 8.265 1.00 90.94 222 LEU A O 1
ATOM 1804 N N . GLU A 1 223 ? -15.146 17.206 6.646 1.00 90.00 223 GLU A N 1
ATOM 1805 C CA . GLU A 1 223 ? -16.317 18.059 6.859 1.00 90.00 223 GLU A CA 1
ATOM 1806 C C . GLU A 1 223 ? -17.601 17.335 6.451 1.00 90.00 223 GLU A C 1
ATOM 1808 O O . GLU A 1 223 ? -18.584 17.373 7.194 1.00 90.00 223 GLU A O 1
ATOM 1813 N N . GLU A 1 224 ? -17.567 16.621 5.323 1.00 89.19 224 GLU A N 1
ATOM 1814 C CA . GLU A 1 224 ? -18.677 15.793 4.841 1.00 89.19 224 GLU A CA 1
ATOM 1815 C C . GLU A 1 224 ? -19.011 14.678 5.838 1.00 89.19 224 GLU A C 1
ATOM 1817 O O . GLU A 1 224 ? -20.153 14.560 6.287 1.00 89.19 224 GLU A O 1
ATOM 1822 N N . ILE A 1 225 ? -17.991 13.934 6.283 1.00 88.62 225 ILE A N 1
ATOM 1823 C CA . ILE A 1 225 ? -18.150 12.861 7.270 1.00 88.62 225 ILE A CA 1
ATOM 1824 C C . ILE A 1 225 ? -18.790 13.401 8.552 1.00 88.62 225 ILE A C 1
ATOM 1826 O O . ILE A 1 225 ? -19.773 12.842 9.037 1.00 88.62 225 ILE A O 1
ATOM 1830 N N . LEU A 1 226 ? -18.272 14.502 9.104 1.00 87.00 226 LEU A N 1
ATOM 1831 C CA . LEU A 1 226 ? -18.802 15.078 10.343 1.00 87.00 226 LEU A CA 1
ATOM 1832 C C . LEU A 1 226 ? -20.229 15.621 10.181 1.00 87.00 226 LEU A C 1
ATOM 1834 O O . LEU A 1 226 ? -21.014 15.553 11.130 1.00 87.00 226 LEU A O 1
ATOM 1838 N N . ALA A 1 227 ? -20.580 16.166 9.014 1.00 85.44 227 ALA A N 1
ATOM 1839 C CA . ALA A 1 227 ? -21.937 16.627 8.732 1.00 85.44 227 ALA A CA 1
ATOM 1840 C C . ALA A 1 227 ? -22.939 15.461 8.724 1.00 85.44 227 ALA A C 1
ATOM 1842 O O . ALA A 1 227 ? -24.005 15.558 9.338 1.00 85.44 227 ALA A O 1
ATOM 1843 N N . GLU A 1 228 ? -22.575 14.343 8.098 1.00 82.81 228 GLU A N 1
ATOM 1844 C CA . GLU A 1 228 ? -23.400 13.135 8.046 1.00 82.81 228 GLU A CA 1
ATOM 1845 C C . GLU A 1 228 ? -23.546 12.472 9.420 1.00 82.81 228 GLU A C 1
ATOM 1847 O O . GLU A 1 228 ? -24.657 12.128 9.824 1.00 82.81 228 GLU A O 1
ATOM 1852 N N . GLU A 1 229 ? -22.463 12.363 10.194 1.00 82.81 229 GLU A N 1
ATOM 1853 C CA . GLU A 1 229 ? -22.509 11.797 11.549 1.00 82.81 229 GLU A CA 1
ATOM 1854 C C . GLU A 1 229 ? -23.412 12.613 12.484 1.00 82.81 229 GLU A C 1
ATOM 1856 O O . GLU A 1 229 ? -24.188 12.051 13.260 1.00 82.81 229 GLU A O 1
ATOM 1861 N N . ARG A 1 230 ? -23.386 13.949 12.368 1.00 80.19 230 ARG A N 1
ATOM 1862 C CA . ARG A 1 230 ? -24.326 14.826 13.087 1.00 80.19 230 ARG A CA 1
ATOM 1863 C C . ARG A 1 230 ? -25.771 14.593 12.650 1.00 80.19 230 ARG A C 1
ATOM 1865 O O . ARG A 1 230 ? -26.660 14.611 13.499 1.00 80.19 230 ARG A O 1
ATOM 1872 N N . SER A 1 231 ? -26.013 14.355 11.360 1.00 78.62 231 SER A N 1
ATOM 1873 C CA . SER A 1 231 ? -27.348 14.026 10.847 1.00 78.62 231 SER A CA 1
ATOM 1874 C C . SER A 1 231 ? -27.858 12.691 11.399 1.00 78.62 231 SER A C 1
ATOM 1876 O O . SER A 1 231 ? -29.016 12.599 11.796 1.00 78.62 231 SER A O 1
ATOM 1878 N N . LEU A 1 232 ? -26.999 11.671 11.484 1.00 73.69 232 LEU A N 1
ATOM 1879 C CA . LEU A 1 232 ? -27.340 10.346 12.020 1.00 73.69 232 LEU A CA 1
ATOM 1880 C C . LEU A 1 232 ? -27.575 10.365 13.540 1.00 73.69 232 LEU A C 1
ATOM 1882 O O . LEU A 1 232 ? -28.459 9.671 14.052 1.00 73.69 232 LEU A O 1
ATOM 1886 N N . ALA A 1 233 ? -26.827 11.195 14.270 1.00 69.56 233 ALA A N 1
ATOM 1887 C CA . ALA A 1 233 ? -27.075 11.460 15.687 1.00 69.56 233 ALA A CA 1
ATOM 1888 C C . ALA A 1 233 ? -28.377 12.268 15.921 1.00 69.56 233 ALA A C 1
ATOM 1890 O O . ALA A 1 233 ? -28.967 12.214 17.003 1.00 69.56 233 ALA A O 1
ATOM 1891 N N . GLY A 1 234 ? -28.859 12.972 14.891 1.00 56.59 234 GLY A N 1
ATOM 1892 C CA . GLY A 1 234 ? -29.911 13.990 14.921 1.00 56.59 234 GLY A CA 1
ATOM 1893 C C . GLY A 1 234 ? -31.371 13.535 14.811 1.00 56.59 234 GLY A C 1
ATOM 1894 O O . GLY A 1 234 ? -32.212 14.368 14.487 1.00 56.59 234 GLY A O 1
ATOM 1895 N N . GLU A 1 235 ? -31.716 12.280 15.124 1.00 48.59 235 GLU A N 1
ATOM 1896 C CA . GLU A 1 235 ? -33.125 11.866 15.327 1.00 48.59 235 GLU A CA 1
ATOM 1897 C C . GLU A 1 235 ? -33.480 11.498 16.776 1.00 48.59 235 GLU A C 1
ATOM 1899 O O . GLU A 1 235 ? -34.639 11.221 17.074 1.00 48.59 235 GLU A O 1
ATOM 1904 N N . SER A 1 236 ? -32.535 11.528 17.722 1.00 46.56 236 SER A N 1
ATOM 1905 C CA . SER A 1 236 ? -32.889 11.452 19.148 1.00 46.56 236 SER A CA 1
ATOM 1906 C C . SER A 1 236 ? -31.709 11.785 20.066 1.00 46.56 236 SER A C 1
ATOM 1908 O O . SER A 1 236 ? -31.056 10.861 20.544 1.00 46.56 236 SER A O 1
ATOM 1910 N N . SER A 1 237 ? -31.479 13.071 20.340 1.00 35.91 237 SER A N 1
ATOM 1911 C CA . SER A 1 237 ? -31.134 13.597 21.675 1.00 35.91 237 SER A CA 1
ATOM 1912 C C . SER A 1 237 ? -30.624 15.035 21.591 1.00 35.91 237 SER A C 1
ATOM 1914 O O . SER A 1 237 ? -29.601 15.305 20.967 1.00 35.91 237 SER A O 1
ATOM 1916 N N . ASP A 1 238 ? -31.290 15.930 22.324 1.00 41.94 238 ASP A N 1
ATOM 1917 C CA . ASP A 1 238 ? -30.635 17.061 22.980 1.00 41.94 238 ASP A CA 1
ATOM 1918 C C . ASP A 1 238 ? -29.486 16.507 23.841 1.00 41.94 238 ASP A C 1
ATOM 1920 O O . ASP A 1 238 ? -29.709 15.967 24.926 1.00 41.94 238 ASP A O 1
ATOM 1924 N N . SER A 1 239 ? -28.249 16.600 23.361 1.00 35.69 239 SER A N 1
ATOM 1925 C CA . SER A 1 239 ? -27.069 16.460 24.210 1.00 35.69 239 SER A CA 1
ATOM 1926 C C . SER A 1 239 ? -25.876 17.167 23.586 1.00 35.69 239 SER A C 1
ATOM 1928 O O . SER A 1 239 ? -25.483 16.903 22.455 1.00 35.69 239 SER A O 1
ATOM 1930 N N . SER A 1 240 ? -25.328 18.075 24.381 1.00 36.69 240 SER A N 1
ATOM 1931 C CA . SER A 1 240 ? -24.098 18.835 24.207 1.00 36.69 240 SER A CA 1
ATOM 1932 C C . SER A 1 240 ? -22.914 18.001 23.712 1.00 36.69 240 SER A C 1
ATOM 1934 O O . SER A 1 240 ? -22.436 17.132 24.442 1.00 36.69 240 SER A O 1
ATOM 1936 N N . ASP A 1 241 ? -22.392 18.355 22.541 1.00 32.44 241 ASP A N 1
ATOM 1937 C CA . ASP A 1 241 ? -21.049 17.985 22.093 1.00 32.44 241 ASP A CA 1
ATOM 1938 C C . ASP A 1 241 ? -20.071 19.153 22.363 1.00 32.44 241 ASP A C 1
ATOM 1940 O O . ASP A 1 241 ? -20.342 20.287 21.942 1.00 32.44 241 ASP A O 1
ATOM 1944 N N . PRO A 1 242 ? -18.970 18.937 23.107 1.00 37.25 242 PRO A N 1
ATOM 1945 C CA . PRO A 1 242 ? -17.906 19.908 23.292 1.00 37.25 242 PRO A CA 1
ATOM 1946 C C . PRO A 1 242 ? -16.797 19.715 22.243 1.00 37.25 242 PRO A C 1
ATOM 1948 O O . PRO A 1 242 ? -15.967 18.825 22.378 1.00 37.25 242 PRO A O 1
ATOM 1951 N N . GLY A 1 243 ? -16.688 20.627 21.270 1.00 31.12 243 GLY A N 1
ATOM 1952 C CA . GLY A 1 243 ? -15.407 20.853 20.586 1.00 31.12 243 GLY A CA 1
ATOM 1953 C C . GLY A 1 243 ? -15.450 21.156 19.089 1.00 31.12 243 GLY A C 1
ATOM 1954 O O . GLY A 1 243 ? -15.859 20.345 18.276 1.00 31.12 243 GLY A O 1
ATOM 1955 N N . HIS A 1 244 ? -14.888 22.319 18.753 1.00 32.75 244 HIS A N 1
ATOM 1956 C CA . HIS A 1 244 ? -14.353 22.730 17.452 1.00 32.75 244 HIS A CA 1
ATOM 1957 C C . HIS A 1 244 ? -15.302 22.838 16.247 1.00 32.75 244 HIS A C 1
ATOM 1959 O O . HIS A 1 244 ? -15.539 21.922 15.467 1.00 32.75 244 HIS A O 1
ATOM 1965 N N . SER A 1 245 ? -15.722 24.076 15.982 1.00 28.23 245 SER A N 1
ATOM 1966 C CA . SER A 1 245 ? -16.006 24.539 14.624 1.00 28.23 245 SER A CA 1
ATOM 1967 C C . SER A 1 245 ? -15.394 25.927 14.437 1.00 28.23 245 SER A C 1
ATOM 1969 O O . SER A 1 245 ? -15.700 26.871 15.168 1.00 28.23 245 SER A O 1
ATOM 1971 N N . VAL A 1 246 ? -14.482 26.017 13.470 1.00 32.94 246 VAL A N 1
ATOM 1972 C CA . VAL A 1 246 ? -13.950 27.263 12.914 1.00 32.94 246 VAL A CA 1
ATOM 1973 C C . VAL A 1 246 ? -15.062 27.926 12.087 1.00 32.94 246 VAL A C 1
ATOM 1975 O O . VAL A 1 246 ? -15.867 27.258 11.446 1.00 32.94 246 VAL A O 1
ATOM 1978 N N . LYS A 1 247 ? -15.166 29.255 12.182 1.00 33.69 247 LYS A N 1
ATOM 1979 C CA . LYS A 1 247 ? -16.264 30.082 11.655 1.00 33.69 247 LYS A CA 1
ATOM 1980 C C . LYS A 1 247 ? -16.194 30.313 10.143 1.00 33.69 247 LYS A C 1
ATOM 1982 O O . LYS A 1 247 ? -15.159 30.722 9.633 1.00 33.69 247 LYS A O 1
ATOM 1987 N N . GLY A 1 248 ? -17.380 30.361 9.530 1.00 28.33 248 GLY A N 1
ATOM 1988 C CA . GLY A 1 248 ? -17.672 31.169 8.345 1.00 28.33 248 GLY A CA 1
ATOM 1989 C C . GLY A 1 248 ? -19.159 31.548 8.229 1.00 28.33 248 GLY A C 1
ATOM 1990 O O . GLY A 1 248 ? -19.938 30.798 7.668 1.00 28.33 248 GLY A O 1
ATOM 1991 N N . GLY A 1 249 ? -19.549 32.742 8.709 1.00 30.92 249 GLY A N 1
ATOM 1992 C CA . GLY A 1 249 ? -20.656 33.519 8.108 1.00 30.92 249 GLY A CA 1
ATOM 1993 C C . GLY A 1 249 ? -22.060 33.574 8.760 1.00 30.92 249 GLY A C 1
ATOM 1994 O O . GLY A 1 249 ? -22.911 32.738 8.510 1.00 30.92 249 GLY A O 1
ATOM 1995 N N . LYS A 1 250 ? -22.338 34.729 9.401 1.00 28.72 250 LYS A N 1
ATOM 1996 C CA . LYS A 1 250 ? -23.626 35.474 9.551 1.00 28.72 250 LYS A CA 1
ATOM 1997 C C . LYS A 1 250 ? -24.748 35.013 10.526 1.00 28.72 250 LYS A C 1
ATOM 1999 O O . LYS A 1 250 ? -25.673 34.295 10.188 1.00 28.72 250 LYS A O 1
ATOM 2004 N N . LYS A 1 251 ? -24.731 35.689 11.692 1.00 34.19 251 LYS A N 1
ATOM 2005 C CA . LYS A 1 251 ? -25.823 36.279 12.521 1.00 34.19 251 LYS A CA 1
ATOM 2006 C C . LYS A 1 251 ? -27.258 35.703 12.442 1.00 34.19 251 LYS A C 1
ATOM 2008 O O . LYS A 1 251 ? -27.997 36.027 11.517 1.00 34.19 251 LYS A O 1
ATOM 2013 N N . LYS A 1 252 ? -27.741 35.218 13.599 1.00 27.88 252 LYS A N 1
ATOM 2014 C CA . LYS A 1 252 ? -29.017 35.635 14.233 1.00 27.88 252 LYS A CA 1
ATOM 2015 C C . LYS A 1 252 ? -28.931 35.547 15.773 1.00 27.88 252 LYS A C 1
ATOM 2017 O O . LYS A 1 252 ? -28.061 34.877 16.310 1.00 27.88 252 LYS A O 1
ATOM 2022 N N . LYS A 1 253 ? -29.752 36.360 16.450 1.00 28.22 253 LYS A N 1
ATOM 2023 C CA . LYS A 1 253 ? -29.701 36.782 17.871 1.00 28.22 253 LYS A CA 1
ATOM 2024 C C . LYS A 1 253 ? -30.427 35.826 18.844 1.00 28.22 253 LYS A C 1
ATOM 2026 O O . LYS A 1 253 ? -31.501 35.359 18.487 1.00 28.22 253 LYS A O 1
ATOM 2031 N N . LYS A 1 254 ? -29.933 35.836 20.103 1.00 26.27 254 LYS A N 1
ATOM 2032 C CA . LYS A 1 254 ? -30.522 35.430 21.417 1.00 26.27 254 LYS A CA 1
ATOM 2033 C C . LYS A 1 254 ? -30.534 33.916 21.712 1.00 26.27 254 LYS A C 1
ATOM 2035 O O . LYS A 1 254 ? -30.791 33.145 20.810 1.00 26.27 254 LYS A O 1
ATOM 2040 N N . GLU A 1 255 ? -30.215 33.427 22.918 1.00 26.14 255 GLU A N 1
ATOM 2041 C CA . GLU A 1 255 ? -30.459 33.949 24.279 1.00 26.14 255 GLU A CA 1
ATOM 2042 C C . GLU A 1 255 ? -29.337 33.567 25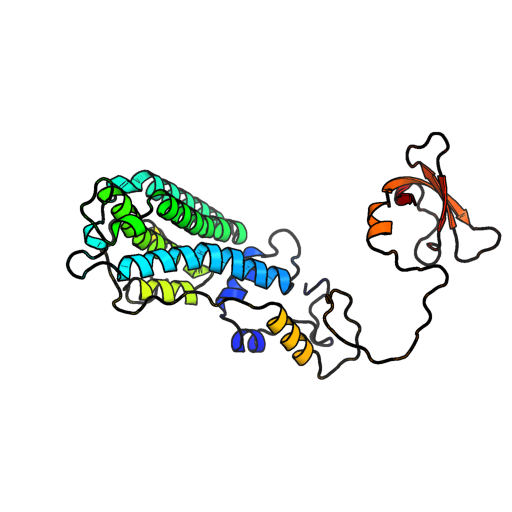.281 1.00 26.14 255 GLU A C 1
ATOM 2044 O O . GLU A 1 255 ? -28.626 32.583 25.097 1.00 26.14 255 GLU A O 1
ATOM 2049 N N . VAL A 1 256 ? -29.148 34.375 26.330 1.00 28.78 256 VAL A N 1
ATOM 2050 C CA . VAL A 1 256 ? -28.017 34.319 27.278 1.00 28.78 256 VAL A CA 1
ATOM 2051 C C . VAL A 1 256 ? -28.295 33.324 28.416 1.00 28.78 256 VAL A C 1
ATOM 2053 O O . VAL A 1 256 ? -29.199 33.558 29.214 1.00 28.78 256 VAL A O 1
ATOM 2056 N N . LYS A 1 257 ? -27.472 32.274 28.564 1.00 34.03 257 LYS A N 1
ATOM 2057 C CA . LYS A 1 257 ? -27.298 31.560 29.845 1.00 34.03 257 LYS A CA 1
ATOM 2058 C C . LYS A 1 257 ? -26.109 32.175 30.592 1.00 34.03 257 LYS A C 1
ATOM 2060 O O . LYS A 1 257 ? -25.026 32.297 30.029 1.00 34.03 257 LYS A O 1
ATOM 2065 N N . LYS A 1 258 ? -26.340 32.607 31.837 1.00 33.09 258 LYS A N 1
ATOM 2066 C CA . LYS A 1 258 ? -25.349 33.245 32.721 1.00 33.09 258 LYS A CA 1
ATOM 2067 C C . LYS A 1 258 ? -24.122 32.342 32.915 1.00 33.09 258 LYS A C 1
ATOM 2069 O O . LYS A 1 258 ? -24.263 31.228 33.410 1.00 33.09 258 LYS A O 1
ATOM 2074 N N . MET A 1 259 ? -22.945 32.849 32.554 1.00 34.06 259 MET A N 1
ATOM 2075 C CA . MET A 1 259 ? -21.654 32.297 32.972 1.00 34.06 259 MET A CA 1
ATOM 2076 C C . MET A 1 259 ? -21.404 32.608 34.460 1.00 34.06 259 MET A C 1
ATOM 2078 O O . MET A 1 259 ? -21.938 33.605 34.959 1.00 34.06 259 MET A O 1
ATOM 2082 N N . PRO A 1 260 ? -20.609 31.789 35.172 1.00 40.66 260 PRO A N 1
ATOM 2083 C CA . PRO A 1 260 ? -20.098 32.133 36.497 1.00 40.66 260 PRO A CA 1
ATOM 2084 C C . PRO A 1 260 ? -19.350 33.475 36.457 1.00 40.66 260 PRO A C 1
ATOM 2086 O O . PRO A 1 260 ? -18.643 33.764 35.490 1.00 40.66 260 PRO A O 1
ATOM 2089 N N . GLU A 1 261 ? -19.506 34.309 37.487 1.00 30.59 261 GLU A N 1
ATOM 2090 C CA . GLU A 1 261 ? -18.785 35.584 37.583 1.00 30.59 261 GLU A CA 1
ATOM 2091 C C . GLU A 1 261 ? -17.266 35.354 37.525 1.00 30.59 261 GLU A C 1
ATOM 2093 O O . GLU A 1 261 ? -16.725 34.524 38.253 1.00 30.59 261 GLU A O 1
ATOM 2098 N N . GLY A 1 262 ? -16.584 36.088 36.639 1.00 41.50 262 GLY A N 1
ATOM 2099 C CA . GLY A 1 262 ? -15.121 36.101 36.534 1.00 41.50 262 GLY A CA 1
ATOM 2100 C C . GLY A 1 262 ? -14.512 35.358 35.340 1.00 41.50 262 GLY A C 1
ATOM 2101 O O . GLY A 1 262 ? -13.300 35.422 35.170 1.00 41.50 262 GLY A O 1
ATOM 2102 N N . THR A 1 263 ? -15.295 34.689 34.485 1.00 40.69 263 THR A N 1
ATOM 2103 C CA . THR A 1 263 ? -14.753 34.086 33.249 1.00 40.69 263 THR A CA 1
ATOM 2104 C C . THR A 1 263 ? -14.937 35.024 32.057 1.00 40.69 263 THR A C 1
ATOM 2106 O O . THR A 1 263 ? -16.038 35.180 31.532 1.00 40.69 263 THR A O 1
ATOM 2109 N N . THR A 1 264 ? -13.853 35.659 31.620 1.00 46.97 264 THR A N 1
ATOM 2110 C CA . THR A 1 264 ? -13.775 36.391 30.350 1.00 46.97 264 THR A CA 1
ATOM 2111 C C . THR A 1 264 ? -13.066 35.531 29.307 1.00 46.97 264 THR A C 1
ATOM 2113 O O . THR A 1 264 ? -12.143 34.780 29.619 1.00 46.97 264 THR A O 1
ATOM 2116 N N . HIS A 1 265 ? -13.502 35.616 28.051 1.00 54.47 265 HIS A N 1
ATOM 2117 C CA . HIS A 1 265 ? -12.718 35.074 26.946 1.00 54.47 265 HIS A CA 1
ATOM 2118 C C . HIS A 1 265 ? -11.527 36.001 26.703 1.00 54.47 265 HIS A C 1
ATOM 2120 O O . HIS A 1 265 ? -11.722 37.194 26.480 1.00 54.47 265 HIS A O 1
ATOM 2126 N N . LEU A 1 266 ? -10.318 35.447 26.757 1.00 60.44 266 LEU A N 1
ATOM 2127 C CA . LEU A 1 266 ? -9.105 36.132 26.323 1.00 60.44 266 LEU A CA 1
ATOM 2128 C C . LEU A 1 266 ? -9.072 36.121 24.793 1.00 60.44 266 LEU A C 1
ATOM 2130 O O . LEU A 1 266 ? -9.373 35.097 24.171 1.00 60.44 266 LEU A O 1
ATOM 2134 N N . ASP A 1 267 ? -8.747 37.258 24.186 1.00 64.19 267 ASP A N 1
ATOM 2135 C CA . ASP A 1 267 ? -8.391 37.271 22.773 1.00 64.19 267 ASP A CA 1
ATOM 2136 C C . ASP A 1 267 ? -7.023 36.608 22.556 1.00 64.19 267 ASP A C 1
ATOM 2138 O O . ASP A 1 267 ? -6.264 36.323 23.486 1.00 64.19 267 ASP A O 1
ATOM 2142 N N . PHE A 1 268 ? -6.750 36.283 21.296 1.00 59.62 268 PHE A N 1
ATOM 2143 C CA . PHE A 1 268 ? -5.574 35.512 20.916 1.00 59.62 268 PHE A CA 1
ATOM 2144 C C . PHE A 1 268 ? -4.263 36.262 21.184 1.00 59.62 268 PHE A C 1
ATOM 2146 O O . PHE A 1 268 ? -3.275 35.633 21.552 1.00 59.62 268 PHE A O 1
ATOM 2153 N N . GLU A 1 269 ? -4.258 37.588 21.036 1.00 70.62 269 GLU A N 1
ATOM 2154 C CA . GLU A 1 269 ? -3.078 38.408 21.322 1.00 70.62 269 GLU A CA 1
ATOM 2155 C C . GLU A 1 269 ? -2.757 38.368 22.817 1.00 70.62 269 GLU A C 1
ATOM 2157 O O . GLU A 1 269 ? -1.631 38.037 23.183 1.00 70.62 269 GLU A O 1
ATOM 2162 N N . THR A 1 270 ? -3.768 38.536 23.676 1.00 68.44 270 THR A N 1
ATOM 2163 C CA . THR A 1 270 ? -3.605 38.427 25.132 1.00 68.44 270 THR A CA 1
ATOM 2164 C C . THR A 1 270 ? -3.157 37.021 25.543 1.00 68.44 270 THR A C 1
ATOM 2166 O O . THR A 1 270 ? -2.356 36.871 26.456 1.00 68.44 270 THR A O 1
ATOM 2169 N N . PHE A 1 271 ? -3.622 35.967 24.861 1.00 69.94 271 PHE A N 1
ATOM 2170 C CA . PHE A 1 271 ? -3.170 34.597 25.132 1.00 69.94 271 PHE A CA 1
ATOM 2171 C C . PHE A 1 271 ? -1.679 34.383 24.830 1.00 69.94 271 PHE A C 1
ATOM 2173 O O . PHE A 1 271 ? -1.023 33.645 25.561 1.00 69.94 271 PHE A O 1
ATOM 2180 N N . MET A 1 272 ? -1.125 35.016 23.791 1.00 72.06 272 MET A N 1
ATOM 2181 C CA . MET A 1 272 ? 0.308 34.885 23.489 1.00 72.06 272 MET A CA 1
ATOM 2182 C C . MET A 1 272 ? 1.210 35.557 24.532 1.00 72.06 272 MET A C 1
ATOM 2184 O O . MET A 1 272 ? 2.379 35.193 24.641 1.00 72.06 272 MET A O 1
ATOM 2188 N N . GLU A 1 273 ? 0.684 36.517 25.292 1.00 73.19 273 GLU A N 1
ATOM 2189 C CA . GLU A 1 273 ? 1.415 37.195 26.369 1.00 73.19 273 GLU A CA 1
ATOM 2190 C C . GLU A 1 273 ? 1.431 36.387 27.677 1.00 73.19 273 GLU A C 1
ATOM 2192 O O . GLU A 1 273 ? 2.220 36.673 28.578 1.00 73.19 273 GLU A O 1
ATOM 2197 N N . VAL A 1 274 ? 0.593 35.351 27.785 1.00 71.12 274 VAL A N 1
ATOM 2198 C CA . VAL A 1 274 ? 0.463 34.540 28.997 1.00 71.12 274 VAL A CA 1
ATOM 2199 C C . VAL A 1 274 ? 1.670 33.622 29.187 1.00 71.12 274 VAL A C 1
ATOM 2201 O O . VAL A 1 274 ? 1.971 32.763 28.356 1.00 71.12 274 VAL A O 1
ATOM 2204 N N . GLU A 1 275 ? 2.296 33.706 30.362 1.00 66.62 275 GLU A N 1
ATOM 2205 C CA . GLU A 1 275 ? 3.339 32.770 30.780 1.00 66.62 275 GLU A CA 1
ATOM 2206 C C . GLU A 1 275 ? 2.744 31.697 31.712 1.00 66.62 275 GLU A C 1
ATOM 2208 O O . GLU A 1 275 ? 2.348 31.966 32.851 1.00 66.62 275 GLU A O 1
ATOM 2213 N N . LEU A 1 276 ? 2.685 30.449 31.237 1.00 75.12 276 LEU A N 1
ATOM 2214 C CA . LEU A 1 276 ? 2.243 29.303 32.036 1.00 75.12 276 LEU A CA 1
ATOM 2215 C C . LEU A 1 276 ? 3.416 28.722 32.827 1.00 75.12 276 LEU A C 1
ATOM 2217 O O . LEU A 1 276 ? 4.409 28.278 32.251 1.00 75.12 276 LEU A O 1
ATOM 2221 N N . ARG A 1 277 ? 3.289 28.671 34.156 1.00 72.12 277 ARG A N 1
ATOM 2222 C CA . ARG A 1 277 ? 4.298 28.082 35.049 1.00 72.12 277 ARG A CA 1
ATOM 2223 C C . ARG A 1 277 ? 3.704 26.970 35.894 1.00 72.12 277 ARG A C 1
ATOM 2225 O O . ARG A 1 277 ? 2.516 26.971 36.192 1.00 72.12 277 ARG A O 1
ATOM 2232 N N . VAL A 1 278 ? 4.525 26.006 36.298 1.00 77.81 278 VAL A N 1
ATOM 2233 C CA . VAL A 1 278 ? 4.105 24.923 37.198 1.00 77.81 278 VAL A CA 1
ATOM 2234 C C . VAL A 1 278 ? 4.712 25.166 38.572 1.00 77.81 278 VAL A C 1
ATOM 2236 O O . VAL A 1 278 ? 5.931 25.179 38.706 1.00 77.81 278 VAL A O 1
ATOM 2239 N N . GLY A 1 279 ? 3.856 25.337 39.577 1.00 80.06 279 GLY A N 1
ATOM 2240 C CA . GLY A 1 279 ? 4.245 25.509 40.972 1.00 80.06 279 GLY A CA 1
ATOM 2241 C C . GLY A 1 279 ? 3.788 24.344 41.845 1.00 80.06 279 GLY A C 1
ATOM 2242 O O . GLY A 1 279 ? 2.861 23.605 41.503 1.00 80.06 279 GLY A O 1
ATOM 2243 N N . LYS A 1 280 ? 4.450 24.148 42.982 1.00 81.62 280 LYS A N 1
ATOM 2244 C CA . LYS A 1 280 ? 4.096 23.139 43.983 1.00 81.62 280 LYS A CA 1
ATOM 2245 C C . LYS A 1 280 ? 3.247 23.773 45.080 1.00 81.62 280 LYS A C 1
ATOM 2247 O O . LYS A 1 280 ? 3.629 24.793 45.639 1.00 81.62 280 LYS A O 1
ATOM 2252 N N . ILE A 1 281 ? 2.127 23.146 45.430 1.00 83.19 281 ILE A N 1
ATOM 2253 C CA . ILE A 1 281 ? 1.297 23.589 46.555 1.00 83.19 281 ILE A CA 1
ATOM 2254 C C . ILE A 1 281 ? 2.044 23.345 47.868 1.00 83.19 281 ILE A C 1
ATOM 2256 O O . ILE A 1 281 ? 2.384 22.202 48.200 1.00 83.19 281 ILE A O 1
ATOM 2260 N N . VAL A 1 282 ? 2.258 24.424 48.616 1.00 83.19 282 VAL A N 1
ATOM 2261 C CA . VAL A 1 282 ? 2.882 24.435 49.944 1.00 83.19 282 VAL A CA 1
ATOM 2262 C C . VAL A 1 282 ? 1.820 24.279 51.031 1.00 83.19 282 VAL A C 1
ATOM 2264 O O . VAL A 1 282 ? 1.996 23.472 51.942 1.00 83.19 282 VAL A O 1
ATOM 2267 N N . SER A 1 283 ? 0.702 25.000 50.921 1.00 83.75 283 SER A N 1
ATOM 2268 C CA . SER A 1 283 ? -0.423 24.882 51.852 1.00 83.75 283 SER A CA 1
ATOM 2269 C C . SER A 1 283 ? -1.750 25.295 51.218 1.00 83.75 283 SER A C 1
ATOM 2271 O O . SER A 1 283 ? -1.789 26.065 50.256 1.00 83.75 283 SER A O 1
ATOM 2273 N N . VAL A 1 284 ? -2.843 24.767 51.773 1.00 83.81 284 VAL A N 1
ATOM 2274 C CA . VAL A 1 284 ? -4.223 25.100 51.401 1.00 83.81 284 VAL A CA 1
ATOM 2275 C C . VAL A 1 284 ? -5.015 25.394 52.672 1.00 83.81 284 VAL A C 1
ATOM 2277 O O . VAL A 1 284 ? -5.046 24.562 53.580 1.00 83.81 284 VAL A O 1
ATOM 2280 N N . SER A 1 285 ? -5.667 26.553 52.735 1.00 82.75 285 SER A N 1
ATOM 2281 C CA . SER A 1 285 ? -6.571 26.932 53.827 1.00 82.75 285 SER A CA 1
ATOM 2282 C C . SER A 1 285 ? -7.902 27.448 53.292 1.00 82.75 285 SER A C 1
ATOM 2284 O O . SER A 1 285 ? -8.002 27.891 52.147 1.00 82.75 285 SER A O 1
ATOM 2286 N N . ASP A 1 286 ? -8.943 27.393 54.118 1.00 82.06 286 ASP A N 1
ATOM 2287 C CA . ASP A 1 286 ? -10.231 27.995 53.784 1.00 82.06 286 ASP A CA 1
ATOM 2288 C C . ASP A 1 286 ? -10.118 29.521 53.705 1.00 82.06 286 ASP A C 1
ATOM 2290 O O . ASP A 1 286 ? -9.385 30.145 54.474 1.00 82.06 286 ASP A O 1
ATOM 2294 N N . HIS A 1 287 ? -10.838 30.124 52.759 1.00 81.38 287 HIS A N 1
ATOM 2295 C CA . HIS A 1 287 ? -10.927 31.574 52.667 1.00 81.38 287 HIS A CA 1
ATOM 2296 C C . HIS A 1 287 ? -11.904 32.109 53.721 1.00 81.38 287 HIS A C 1
ATOM 2298 O O . HIS A 1 287 ? -13.068 31.713 53.738 1.00 81.38 287 HIS A O 1
ATOM 2304 N N . GLU A 1 288 ? -11.456 33.053 54.553 1.00 77.81 288 GLU A N 1
ATOM 2305 C CA . GLU A 1 288 ? -12.195 33.539 55.734 1.00 77.81 288 GLU A CA 1
ATOM 2306 C C . GLU A 1 288 ? -13.606 34.063 55.418 1.00 77.81 288 GLU A C 1
ATOM 2308 O O . GLU A 1 288 ? -14.513 33.929 56.231 1.00 77.81 288 GLU A O 1
ATOM 2313 N N . ASN A 1 289 ? -13.799 34.619 54.216 1.00 76.38 289 ASN A N 1
ATOM 2314 C CA . ASN A 1 289 ? -15.053 35.255 53.792 1.00 76.38 289 ASN A CA 1
ATOM 2315 C C . ASN A 1 289 ? -15.717 34.603 52.563 1.00 76.38 289 ASN A C 1
ATOM 2317 O O . ASN A 1 289 ? -16.594 35.216 51.957 1.00 76.38 289 ASN A O 1
ATOM 2321 N N . ALA A 1 290 ? -15.270 33.417 52.124 1.00 75.56 290 ALA A N 1
ATOM 2322 C CA . ALA A 1 290 ? -15.811 32.798 50.909 1.00 75.56 290 ALA A CA 1
ATOM 2323 C C . ALA A 1 290 ? -15.835 31.264 50.975 1.00 75.56 290 ALA A C 1
ATOM 2325 O O . ALA A 1 290 ? -14.814 30.596 50.821 1.00 75.56 290 ALA A O 1
ATOM 2326 N N . ASP A 1 291 ? -17.040 30.703 51.086 1.00 72.69 291 ASP A N 1
ATOM 2327 C CA . ASP A 1 291 ? -17.261 29.265 51.299 1.00 72.69 291 ASP A CA 1
ATOM 2328 C C . ASP A 1 291 ? -16.787 28.372 50.149 1.00 72.69 291 ASP A C 1
ATOM 2330 O O . ASP A 1 291 ? -16.552 27.182 50.351 1.00 72.69 291 ASP A O 1
ATOM 2334 N N . LYS A 1 292 ? -16.631 28.938 48.948 1.00 77.50 292 LYS A N 1
ATOM 2335 C CA . LYS A 1 292 ? -16.244 28.220 47.724 1.00 77.50 292 LYS A CA 1
ATOM 2336 C C . LYS A 1 292 ? -14.770 28.371 47.353 1.00 77.50 292 LYS A C 1
ATOM 2338 O O . LYS A 1 292 ? -14.336 27.779 46.365 1.00 77.50 292 LYS A O 1
ATOM 2343 N N . LEU A 1 293 ? -14.006 29.167 48.103 1.00 79.25 293 LEU A N 1
ATOM 2344 C CA . LEU A 1 293 ? -12.619 29.482 47.774 1.00 79.25 293 LEU A CA 1
ATOM 2345 C C . LEU A 1 293 ? -11.650 28.847 48.769 1.00 79.25 293 LEU A C 1
ATOM 2347 O O . LEU A 1 293 ? -11.868 28.857 49.980 1.00 79.25 293 LEU A O 1
ATOM 2351 N N . TYR A 1 294 ? -10.543 28.351 48.230 1.00 82.38 294 TYR A N 1
ATOM 2352 C CA . TYR A 1 294 ? -9.341 28.052 48.992 1.00 82.38 294 TYR A CA 1
ATOM 2353 C C . TYR A 1 294 ? -8.301 29.149 48.795 1.00 82.38 294 TYR A C 1
ATOM 2355 O O . TYR A 1 294 ? -8.138 29.655 47.686 1.00 82.38 294 TYR A O 1
ATOM 2363 N N . VAL A 1 295 ? -7.566 29.463 49.857 1.00 82.75 295 VAL A N 1
ATOM 2364 C CA . VAL A 1 295 ? -6.315 30.221 49.807 1.00 82.75 295 VAL A CA 1
ATOM 2365 C C . VAL A 1 295 ? -5.183 29.206 49.672 1.00 82.75 295 VAL A C 1
ATOM 2367 O O . VAL A 1 295 ? -4.991 28.358 50.543 1.00 82.75 295 VAL A O 1
ATOM 2370 N N . VAL A 1 296 ? -4.469 29.250 48.550 1.00 84.94 296 VAL A N 1
ATOM 2371 C CA . VAL A 1 296 ? -3.432 28.280 48.182 1.00 84.94 296 VAL A CA 1
ATOM 2372 C C . VAL A 1 296 ? -2.087 28.991 48.121 1.00 84.94 296 VAL A C 1
ATOM 2374 O O . VAL A 1 296 ? -1.907 29.886 47.296 1.00 84.94 296 VAL A O 1
ATOM 2377 N N . ALA A 1 297 ? -1.142 28.582 48.968 1.00 82.81 297 ALA A N 1
ATOM 2378 C CA . ALA A 1 297 ? 0.249 29.024 48.897 1.00 82.81 297 ALA A CA 1
ATOM 2379 C C . ALA A 1 297 ? 1.052 28.081 47.994 1.00 82.81 297 ALA A C 1
ATOM 2381 O O . ALA A 1 297 ? 0.959 26.855 48.112 1.00 82.81 297 ALA A O 1
ATOM 2382 N N . ILE A 1 298 ? 1.835 28.650 47.085 1.00 85.62 298 ILE A N 1
ATOM 2383 C CA . ILE A 1 298 ? 2.479 27.960 45.969 1.00 85.62 298 ILE A CA 1
ATOM 2384 C C . ILE A 1 298 ? 3.943 28.373 45.903 1.00 85.62 298 ILE A C 1
ATOM 2386 O O . ILE A 1 298 ? 4.269 29.557 45.920 1.00 85.62 298 ILE A O 1
ATOM 2390 N N . ASP A 1 299 ? 4.811 27.381 45.770 1.00 82.00 299 ASP A N 1
ATOM 2391 C CA . ASP A 1 299 ? 6.196 27.564 45.363 1.00 82.00 299 ASP A CA 1
ATOM 2392 C C . ASP A 1 299 ? 6.278 27.417 43.839 1.00 82.00 299 ASP A C 1
ATOM 2394 O O . ASP A 1 299 ? 6.178 26.314 43.296 1.00 82.00 299 ASP A O 1
ATOM 2398 N N . ASP A 1 300 ? 6.386 28.544 43.144 1.00 79.38 300 ASP A N 1
ATOM 2399 C CA . ASP A 1 300 ? 6.533 28.644 41.690 1.00 79.38 300 ASP A CA 1
ATOM 2400 C C . ASP A 1 300 ? 7.981 28.949 41.260 1.00 79.38 300 ASP A C 1
ATOM 2402 O O . ASP A 1 300 ? 8.223 29.313 40.105 1.00 79.38 300 ASP A O 1
ATOM 2406 N N . GLY A 1 301 ? 8.943 28.807 42.182 1.00 73.94 301 GLY A N 1
ATOM 2407 C CA . GLY A 1 301 ? 10.350 29.140 41.971 1.00 73.94 301 GLY A CA 1
ATOM 2408 C C . GLY A 1 301 ? 10.691 30.628 42.122 1.00 73.94 301 GLY A C 1
ATOM 2409 O O . GLY A 1 301 ? 11.818 31.014 41.812 1.00 73.94 301 GLY A O 1
ATOM 2410 N N . SER A 1 302 ? 9.754 31.475 42.569 1.00 78.56 302 SER A N 1
ATOM 2411 C CA . SER A 1 302 ? 10.044 32.857 42.984 1.00 78.56 302 SER A CA 1
ATOM 2412 C C . SER A 1 302 ? 10.555 32.928 44.432 1.00 78.56 302 SER A C 1
ATOM 2414 O O . SER A 1 302 ? 10.195 32.096 45.260 1.00 78.56 302 SER A O 1
ATOM 2416 N N . GLU A 1 303 ? 11.373 33.937 44.764 1.00 72.44 303 GLU A N 1
ATOM 2417 C CA . GLU A 1 303 ? 12.019 34.056 46.089 1.00 72.44 303 GLU A CA 1
ATOM 2418 C C . GLU A 1 303 ? 11.034 34.106 47.271 1.00 72.44 303 GLU A C 1
ATOM 2420 O O . GLU A 1 303 ? 11.377 33.677 48.370 1.00 72.44 303 GLU A O 1
ATOM 2425 N N . SER A 1 304 ? 9.810 34.602 47.061 1.00 72.19 304 SER A N 1
ATOM 2426 C CA . SER A 1 304 ? 8.779 34.708 48.104 1.00 72.19 304 SER A CA 1
ATOM 2427 C C . SER A 1 304 ? 7.596 33.749 47.929 1.00 72.19 304 SER A C 1
ATOM 2429 O O . SER A 1 304 ? 6.680 33.773 48.751 1.00 72.19 304 SER A O 1
ATOM 2431 N N . GLY A 1 305 ? 7.579 32.931 46.870 1.00 76.44 305 GLY A N 1
ATOM 2432 C CA . GLY A 1 305 ? 6.401 32.155 46.478 1.00 76.44 305 GLY A CA 1
ATOM 2433 C C . GLY A 1 305 ? 5.188 33.033 46.139 1.00 76.44 305 GLY A C 1
ATOM 2434 O O . GLY A 1 305 ? 5.265 34.266 46.073 1.00 76.44 305 GLY A O 1
ATOM 2435 N N . ARG A 1 306 ? 4.035 32.395 45.917 1.00 81.81 306 ARG A N 1
ATOM 2436 C CA . ARG A 1 306 ? 2.788 33.068 45.532 1.00 81.81 306 ARG A CA 1
ATOM 2437 C C . ARG A 1 306 ? 1.585 32.495 46.269 1.00 81.81 306 ARG A C 1
ATOM 2439 O O . ARG A 1 306 ? 1.461 31.286 46.417 1.00 81.81 306 ARG A O 1
ATOM 2446 N N . THR A 1 307 ? 0.653 33.364 46.649 1.00 82.31 307 THR A N 1
ATOM 2447 C CA . THR A 1 307 ? -0.647 32.965 47.202 1.00 82.31 307 THR A CA 1
ATOM 2448 C C . THR A 1 307 ? -1.749 33.290 46.206 1.00 82.31 307 THR A C 1
ATOM 2450 O O . THR A 1 307 ? -1.805 34.409 45.697 1.00 82.31 307 THR A O 1
ATOM 2453 N N . ILE A 1 308 ? -2.627 32.326 45.931 1.00 83.81 308 ILE A N 1
ATOM 2454 C CA . ILE A 1 308 ? -3.790 32.509 45.056 1.00 83.81 308 ILE A CA 1
ATOM 2455 C C . ILE A 1 308 ? -5.078 32.088 45.762 1.00 83.81 308 ILE A C 1
ATOM 2457 O O . ILE A 1 308 ? -5.078 31.168 46.579 1.00 83.81 308 ILE A O 1
ATOM 2461 N N . CYS A 1 309 ? -6.188 32.728 45.404 1.00 80.38 309 CYS A N 1
ATOM 2462 C CA . CYS A 1 309 ? -7.521 32.294 45.807 1.00 80.38 309 CYS A CA 1
ATOM 2463 C C . CYS A 1 309 ? -8.143 31.481 44.669 1.00 80.38 309 CYS A C 1
ATOM 2465 O O . CYS A 1 309 ? -8.320 31.999 43.568 1.00 80.38 309 CYS A O 1
ATOM 2467 N N . ALA A 1 310 ? -8.468 30.213 44.918 1.00 77.12 310 ALA A N 1
ATOM 2468 C CA . ALA A 1 310 ? -8.934 29.286 43.892 1.00 77.12 310 ALA A CA 1
ATOM 2469 C C . AL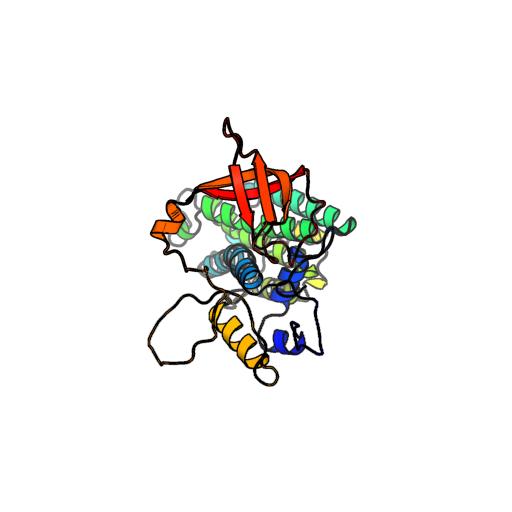A A 1 310 ? -10.311 28.704 44.237 1.00 77.12 310 ALA A C 1
ATOM 2471 O O . ALA A 1 310 ? -10.520 28.180 45.332 1.00 77.12 310 ALA A O 1
ATOM 2472 N N . GLY A 1 311 ? -11.239 28.729 43.276 1.00 78.25 311 GLY A N 1
ATOM 2473 C CA . GLY A 1 311 ? -12.583 28.136 43.381 1.00 78.25 311 GLY A CA 1
ATOM 2474 C C . GLY A 1 311 ? -12.610 26.614 43.255 1.00 78.25 311 GLY A C 1
ATOM 2475 O O . GLY A 1 311 ? -13.460 26.058 42.572 1.00 78.25 311 GLY A O 1
ATOM 2476 N N . LEU A 1 312 ? -11.642 25.934 43.867 1.00 72.31 312 LEU A N 1
ATOM 2477 C CA . LEU A 1 312 ? -11.437 24.489 43.740 1.00 72.31 312 LEU A CA 1
ATOM 2478 C C . LEU A 1 312 ? -12.134 23.684 44.843 1.00 72.31 312 LEU A C 1
ATOM 2480 O O . LEU A 1 312 ? -12.131 22.457 44.789 1.00 72.31 312 LEU A O 1
ATOM 2484 N N . LYS A 1 313 ? -12.748 24.356 45.823 1.00 71.12 313 LYS A N 1
ATOM 2485 C CA . LYS A 1 313 ? -13.332 23.733 47.019 1.00 71.12 313 LYS A CA 1
ATOM 2486 C C . LYS A 1 313 ? -14.531 22.824 46.734 1.00 71.12 313 LYS A C 1
ATOM 2488 O O . LYS A 1 313 ? -14.768 21.886 47.483 1.00 71.12 313 LYS A O 1
ATOM 2493 N N . GLU A 1 314 ? -15.247 23.049 45.633 1.00 69.62 314 GLU A N 1
ATOM 2494 C CA . GLU A 1 314 ? -16.329 22.156 45.184 1.00 69.62 314 GLU A CA 1
ATOM 2495 C C . GLU A 1 314 ? -15.811 20.857 44.540 1.00 69.62 314 GLU A C 1
ATOM 2497 O O . GLU A 1 314 ? -16.548 19.877 44.459 1.00 69.62 314 GLU A O 1
ATOM 2502 N N . TYR A 1 315 ? -14.549 20.832 44.098 1.00 68.44 315 TYR A N 1
ATOM 2503 C CA . TYR A 1 315 ? -13.993 19.748 43.282 1.00 68.44 315 TYR A CA 1
ATOM 2504 C C . TYR A 1 315 ? -12.889 18.957 43.994 1.00 68.44 315 TYR A C 1
ATOM 2506 O O . TYR A 1 315 ? -12.639 17.805 43.645 1.00 68.44 315 TYR A O 1
ATOM 2514 N N . TYR A 1 316 ? -12.230 19.554 44.990 1.00 67.94 316 TYR A N 1
ATOM 2515 C CA . TYR A 1 316 ? -11.064 18.978 45.655 1.00 67.94 316 TYR A CA 1
ATOM 2516 C C . TYR A 1 316 ? -11.120 19.180 47.171 1.00 67.94 316 TYR A C 1
ATOM 2518 O O . TYR A 1 316 ? -11.527 20.230 47.656 1.00 67.94 316 TYR A O 1
ATOM 2526 N N . TYR A 1 317 ? -10.656 18.180 47.924 1.00 67.38 317 TYR A N 1
ATOM 2527 C CA . TYR A 1 317 ? -10.498 18.261 49.379 1.00 67.38 317 TYR A CA 1
ATOM 2528 C C . TYR A 1 317 ? -9.134 18.866 49.752 1.00 67.38 317 TYR A C 1
ATOM 2530 O O . TYR A 1 317 ? -8.143 18.630 49.064 1.00 67.38 317 TYR A O 1
ATOM 2538 N N . SER A 1 318 ? -9.045 19.564 50.891 1.00 61.09 318 SER A N 1
ATOM 2539 C CA . SER A 1 318 ? -7.858 20.312 51.367 1.00 61.09 318 SER A CA 1
ATOM 2540 C C . SER A 1 318 ? -6.583 19.488 51.656 1.00 61.09 318 SER A C 1
ATOM 2542 O O . SER A 1 318 ? -5.579 20.034 52.105 1.00 61.09 318 SER A O 1
ATOM 2544 N N . ARG A 1 319 ? -6.565 18.177 51.375 1.00 57.03 319 ARG A N 1
ATOM 2545 C CA . ARG A 1 319 ? -5.390 17.289 51.525 1.00 57.03 319 ARG A CA 1
ATOM 2546 C C . ARG A 1 319 ? -4.478 17.260 50.285 1.00 57.03 319 ARG A C 1
ATOM 2548 O O . ARG A 1 319 ? -3.907 16.225 49.955 1.00 57.03 319 ARG A O 1
ATOM 2555 N N . THR A 1 320 ? -4.316 18.385 49.599 1.00 60.12 320 THR A N 1
ATOM 2556 C CA . THR A 1 320 ? -3.546 18.504 48.344 1.00 60.12 320 THR A CA 1
ATOM 2557 C C . THR A 1 320 ? -2.112 19.024 48.524 1.00 60.12 320 THR A C 1
ATOM 2559 O O . THR A 1 320 ? -1.445 19.364 47.546 1.00 60.12 320 THR A O 1
ATOM 2562 N N . ASN A 1 321 ? -1.583 19.036 49.753 1.00 59.53 321 ASN A N 1
ATOM 2563 C CA . ASN A 1 321 ? -0.195 19.435 50.017 1.00 59.53 321 ASN A CA 1
ATOM 2564 C C . ASN A 1 321 ? 0.791 18.587 49.192 1.00 59.53 321 ASN A C 1
ATOM 2566 O O . ASN A 1 321 ? 0.764 17.357 49.235 1.00 59.53 321 ASN A O 1
ATOM 2570 N N . GLY A 1 322 ? 1.672 19.251 48.439 1.00 58.41 322 GLY A N 1
ATOM 2571 C CA . GLY A 1 322 ? 2.685 18.609 47.598 1.00 58.41 322 GLY A CA 1
ATOM 2572 C C . GLY A 1 322 ? 2.286 18.344 46.143 1.00 58.41 322 GLY A C 1
ATOM 2573 O O . GLY A 1 322 ? 3.147 17.923 45.368 1.00 58.41 322 GLY A O 1
ATOM 2574 N N . TRP A 1 323 ? 1.040 18.622 45.748 1.00 66.69 323 TRP A N 1
ATOM 2575 C CA . TRP A 1 323 ? 0.602 18.513 44.354 1.00 66.69 323 TRP A CA 1
ATOM 2576 C C . TRP A 1 323 ? 1.201 19.640 43.503 1.00 66.69 323 TRP A C 1
ATOM 2578 O O . TRP A 1 323 ? 1.415 20.755 43.983 1.00 66.69 323 TRP A O 1
ATOM 2588 N N . LYS A 1 324 ? 1.489 19.345 42.231 1.00 63.19 324 LYS A N 1
ATOM 2589 C CA . LYS A 1 324 ? 1.934 20.344 41.250 1.00 63.19 324 LYS A CA 1
ATOM 2590 C C . LYS A 1 324 ? 0.714 20.917 40.536 1.00 63.19 324 LYS A C 1
ATOM 2592 O O . LYS A 1 324 ? -0.106 20.152 40.037 1.00 63.19 324 LYS A O 1
ATOM 2597 N N . ILE A 1 325 ? 0.613 22.239 40.470 1.00 68.19 325 ILE A N 1
ATOM 2598 C CA . ILE A 1 325 ? -0.452 22.954 39.765 1.00 68.19 325 ILE A CA 1
ATOM 2599 C C . ILE A 1 325 ? 0.137 23.923 38.749 1.00 68.19 325 ILE A C 1
ATOM 2601 O O . ILE A 1 325 ? 1.176 24.539 38.983 1.00 68.19 325 ILE A O 1
ATOM 2605 N N . CYS A 1 326 ? -0.526 24.049 37.603 1.00 49.12 326 CYS A N 1
ATOM 2606 C CA . CYS A 1 326 ? -0.171 25.048 36.608 1.00 49.12 326 CYS A CA 1
ATOM 2607 C C . CYS A 1 326 ? -0.824 26.381 36.994 1.00 49.12 326 CYS A C 1
ATOM 2609 O O . CYS A 1 326 ? -2.041 26.456 37.145 1.00 49.12 326 CYS A O 1
ATOM 2611 N N . CYS A 1 327 ? -0.006 27.408 37.198 1.00 59.66 327 CYS A N 1
ATOM 2612 C CA . CYS A 1 327 ? -0.428 28.771 37.470 1.00 59.66 327 CYS A CA 1
ATOM 2613 C C . CYS A 1 327 ? -0.192 29.639 36.240 1.00 59.66 327 CYS A C 1
ATOM 2615 O O . CYS A 1 327 ? 0.866 29.590 35.611 1.00 59.66 327 CYS A O 1
ATOM 2617 N N . ILE A 1 328 ? -1.189 30.460 35.940 1.00 54.03 328 ILE A N 1
ATOM 2618 C CA . ILE A 1 328 ? -1.142 31.450 34.874 1.00 54.03 328 ILE A CA 1
ATOM 2619 C C . ILE A 1 328 ? -0.518 32.715 35.454 1.00 54.03 328 ILE A C 1
ATOM 2621 O O . ILE A 1 328 ? -1.005 33.254 36.453 1.00 54.03 328 ILE A O 1
ATOM 2625 N N . ARG A 1 329 ? 0.577 33.180 34.859 1.00 50.69 329 ARG A N 1
ATOM 2626 C CA . ARG A 1 329 ? 1.096 34.520 35.103 1.00 50.69 329 ARG A CA 1
ATOM 2627 C C . ARG A 1 329 ? 0.506 35.416 34.013 1.00 50.69 329 ARG A C 1
ATOM 2629 O O . ARG A 1 329 ? 0.931 35.330 32.865 1.00 50.69 329 ARG A O 1
ATOM 2636 N N . CYS A 1 330 ? -0.525 36.174 34.379 1.00 46.06 330 CYS A N 1
ATOM 2637 C CA . CYS A 1 330 ? -0.922 37.353 33.616 1.00 46.06 330 CYS A CA 1
ATOM 2638 C C . CYS A 1 330 ? 0.030 38.506 33.928 1.00 46.06 330 CYS A C 1
ATOM 2640 O O . CYS A 1 330 ? 0.528 38.556 35.085 1.00 46.06 330 CYS A O 1
#

Radius of gyration: 28.79 Å; chains: 1; bounding box: 55×57×84 Å

pLDDT: mean 83.37, std 19.28, range [26.14, 98.75]

Secondary structure (DSSP, 8-state):
-BTTBPPBTTTTBS--HHHHHHHS-HHHHHHHHHHT--SSS---B-HHHHHHHIIIIIIIIIIHHHHHHHHHHTTS-GGG-GGGG--GGG-HHHHHHHHHHHHHHHHHHHTT-HHHHHHHHHHHHHHHHHHHHHH-GGGTTT-TTSTTHHHHHHHHHHHHHHHHHHHHHHTTT-HHHHHHHHHHTT--S-GGGS-GGGGG-TTPPP----SPP--SSPPPPHHHHHHHHHHHHTTS------------S------PPPPPTT-PPPPHHHHHH-EEEEEEEEEEEEETTEEEEEEEEEE-SSTT-EEEEES-TTT--S--TT-EEEEEE-

Foldseek 3Di:
DEPPDDDDPVLVRDDDVVVCVVPFDPLLVLQVCLLQPQPPHDGYDYLVVSQCCCCVQVFVQQLVLLLCLLQLQLLADPVCGLLNLADCVLVVVLLVLLVVLLVQLVVCVVVVNRNRNVVSLSVLSVVSVVLLVVLVQVVCSVPCPDPSSSSSSNSSSVSLLSLLLSLLSCCVRRVVLSQVSCVQQVHDDGSVPDDSVCSSVSVDDGDHDNDDRDGSGDRDDSVVVVVVVCVVSPPDDDDDDDDDDDDDDDDDDDDDDDDPPPDDDDDPVRVVVKDKFKWFWQFWDDDPPDRQWIWTFTGRPDPVGDTDIDSCNVPDDRPRHGDIDIDIDD

Sequence (330 aa):
MLAGGQFSKSRKHAVWLPSFLERFDPDTLRYYLSINMPEAHDTDFNWPDFVEKINSELIAAYGNFVHRVLTLGARLPDDRRLSTFDNLSHCKDEMEKLEELHQQATSSLERHRYKEALRTIMSAAQLGNQMLQAATPWKFLKDLDADGSNVSMAKLAFGWRLSRYLAIMTQPFLPFSAQRLWESLGESGDVALASWDSATDWTVTYKWSEAEPTPLFQRLDLEEILAEERSLAGESSDSSDPGHSVKGGKKKKKEVKKMPEGTTHLDFETFMEVELRVGKIVSVSDHENADKLYVVAIDDGSESGRTICAGLKEYYYSRTNGWKICCIRC